Protein AF-A0A5C6XC77-F1 (afdb_monomer)

Radius of gyration: 28.4 Å; Cα contacts (8 Å, |Δi|>4): 405; chains: 1; bounding box: 55×83×97 Å

Foldseek 3Di:
DDDDDDDDDDDDDDDDDDDDDDDDDDDDDDDDDDDPPDDPDDDAWDWDADDDDDDPDDPDDDPDDDPPDPPPPPPPPPPPPCVDDCDPQQHVHGFGFPDKDQEPLFIWTWGDHPPDFIWIWTDRDPPDIDTADDPDGLNFFQEWYDAPQWIWTAGQFIWIDNRRRYTDGDDQPPDGSHQFQYWDDDPRWIKTWGADPPQAIWIWIQDPVGIDTFGTRHHRAQNDWDDDPQKIWTWHPDPVIGIIITGTD

Nearest PDB structures (foldseek):
  5joz-assembly2_B  TM=5.760E-01  e=3.361E-04  Bacteroides ovatus
  6can-assembly1_A  TM=5.813E-01  e=4.365E-02  Pyrococcus furiosus
  8iw4-assembly1_B  TM=5.227E-01  e=2.211E-02  Homo sapiens
  8bbg-assembly1_A  TM=5.164E-01  e=3.360E-02  Homo sapiens
  8fgw-assembly1_A  TM=4.853E-01  e=4.599E-02  Homo sapiens

Sequence (249 aa):
MLTPTLDPRSALPGRSSPLLVTLILVGWLAGCGNDEGSPPDSPSLEMNEPDVEVDPDTSAPQPDVDPSDPRSPDQTLRVLHSTHAWGAPRGPMGGDFADVWSTSRGYFALERGAHRPASLWYSEEGRAWSQVATSRDVSAIREVIAHDGEVYAFGADVLASDDGQYFEPIEIDGINAVDVLAARIFEDALYLSLRTPGFTSRIVRLDAEGITTVAENLPVLASDFIIDGNRLLVTEGSYHGGVYTGELG

Organism: NCBI:txid2600176

Mean predicted aligned error: 16.98 Å

Structure (mmCIF, N/CA/C/O backbone):
data_AF-A0A5C6XC77-F1
#
_entry.id   AF-A0A5C6XC77-F1
#
loop_
_atom_site.group_PDB
_atom_site.id
_atom_site.type_symbol
_atom_site.label_atom_id
_atom_site.label_alt_id
_atom_site.label_comp_id
_atom_site.label_asym_id
_atom_site.label_entity_id
_atom_site.label_seq_id
_atom_site.pdbx_PDB_ins_code
_atom_site.Cartn_x
_atom_site.Cartn_y
_atom_site.Cartn_z
_atom_site.occupancy
_atom_site.B_iso_or_equiv
_atom_site.auth_seq_id
_atom_site.auth_comp_id
_atom_site.auth_asym_id
_atom_site.auth_atom_id
_atom_site.pdbx_PDB_model_num
ATOM 1 N N . MET A 1 1 ? -8.378 27.032 -66.190 1.00 37.41 1 MET A N 1
ATOM 2 C CA . MET A 1 1 ? -8.684 28.368 -65.632 1.00 37.41 1 MET A CA 1
ATOM 3 C C . MET A 1 1 ? -8.563 28.297 -64.119 1.00 37.41 1 MET A C 1
ATOM 5 O O . MET A 1 1 ? -8.737 27.220 -63.569 1.00 37.41 1 MET A O 1
ATOM 9 N N . LEU A 1 2 ? -8.150 29.415 -63.525 1.00 34.47 2 LEU A N 1
ATOM 10 C CA . LEU A 1 2 ? -7.620 29.609 -62.172 1.00 34.47 2 LEU A CA 1
ATOM 11 C C . LEU A 1 2 ? -8.631 29.378 -61.019 1.00 34.47 2 LEU A C 1
ATOM 13 O O . LEU A 1 2 ? -9.836 29.449 -61.227 1.00 34.47 2 LEU A O 1
ATOM 17 N N . THR A 1 3 ? -8.045 29.123 -59.840 1.00 38.59 3 THR A N 1
ATOM 18 C CA . THR A 1 3 ? -8.474 29.071 -58.411 1.00 38.59 3 THR A CA 1
ATOM 19 C C . THR A 1 3 ? -9.515 30.130 -57.948 1.00 38.59 3 THR A C 1
ATOM 21 O O . THR A 1 3 ? -9.738 31.052 -58.732 1.00 38.59 3 THR A O 1
ATOM 24 N N . PRO A 1 4 ? -10.118 30.112 -56.712 1.00 46.72 4 PRO A N 1
ATOM 25 C CA . PRO A 1 4 ? -9.549 29.665 -55.415 1.00 46.72 4 PRO A CA 1
ATOM 26 C C . PRO A 1 4 ? -10.487 29.059 -54.321 1.00 46.72 4 PRO A C 1
ATOM 28 O O . PRO A 1 4 ? -11.704 28.971 -54.441 1.00 46.72 4 PRO A O 1
ATOM 31 N N . THR A 1 5 ? -9.816 28.675 -53.229 1.00 43.00 5 THR A N 1
ATOM 32 C CA . THR A 1 5 ? -10.200 28.307 -51.850 1.00 43.00 5 THR A CA 1
ATOM 33 C C . THR A 1 5 ? -11.012 29.374 -51.088 1.00 43.00 5 THR A C 1
ATOM 35 O O . THR A 1 5 ? -10.723 30.554 -51.266 1.00 43.00 5 THR A O 1
ATOM 38 N N . LEU A 1 6 ? -11.902 28.971 -50.157 1.00 33.38 6 LEU A N 1
ATOM 39 C CA . LEU A 1 6 ? -12.041 29.543 -48.796 1.00 33.38 6 LEU A CA 1
ATOM 40 C C . LEU A 1 6 ? -13.052 28.780 -47.902 1.00 33.38 6 LEU A C 1
ATOM 42 O O . LEU A 1 6 ? -14.028 28.200 -48.364 1.00 33.38 6 LEU A O 1
ATOM 46 N N . ASP A 1 7 ? -12.718 28.822 -46.615 1.00 41.50 7 ASP A N 1
ATOM 47 C CA . ASP A 1 7 ? -13.248 28.225 -45.380 1.00 41.50 7 ASP A CA 1
ATOM 48 C C . ASP A 1 7 ? -14.616 28.791 -44.920 1.00 41.50 7 ASP A C 1
ATOM 50 O O . ASP A 1 7 ? -14.882 29.972 -45.160 1.00 41.50 7 ASP A O 1
ATOM 54 N N . PRO A 1 8 ? -15.448 28.030 -44.177 1.00 40.06 8 PRO A N 1
ATOM 55 C CA . PRO A 1 8 ? -16.446 28.635 -43.303 1.00 40.06 8 PRO A CA 1
ATOM 56 C C . PRO A 1 8 ? -16.395 28.094 -41.861 1.00 40.06 8 PRO A C 1
ATOM 58 O O . PRO A 1 8 ? -16.929 27.034 -41.535 1.00 40.06 8 PRO A O 1
ATOM 61 N N . ARG A 1 9 ? -15.883 28.926 -40.948 1.00 34.53 9 ARG A N 1
ATOM 62 C CA . ARG A 1 9 ? -16.346 28.960 -39.550 1.00 34.53 9 ARG A CA 1
ATOM 63 C C . ARG A 1 9 ? -17.805 29.422 -39.497 1.00 34.53 9 ARG A C 1
ATOM 65 O O . ARG A 1 9 ? -18.116 30.413 -40.154 1.00 34.53 9 ARG A O 1
ATOM 72 N N . SER A 1 10 ? -18.631 28.773 -38.664 1.00 32.25 10 SER A N 1
ATOM 73 C CA . SER A 1 10 ? -19.860 29.230 -37.950 1.00 32.25 10 SER A CA 1
ATOM 74 C C . SER A 1 10 ? -20.723 27.976 -37.681 1.00 32.25 10 SER A C 1
ATOM 76 O O . SER A 1 10 ? -20.895 27.186 -38.594 1.00 32.25 10 SER A O 1
ATOM 78 N N . ALA A 1 11 ? -21.300 27.661 -36.520 1.00 35.59 11 ALA A N 1
ATOM 79 C CA . ALA A 1 11 ? -21.755 28.470 -35.401 1.00 35.59 11 ALA A CA 1
ATOM 80 C C . ALA A 1 11 ? -21.961 27.589 -34.141 1.00 35.59 11 ALA A C 1
ATOM 82 O O . ALA A 1 11 ? -22.366 26.434 -34.246 1.00 35.59 11 ALA A O 1
ATOM 83 N N . LEU A 1 12 ? -21.749 28.172 -32.956 1.00 39.72 12 LEU A N 1
ATOM 84 C CA . LEU A 1 12 ? -22.377 27.750 -31.692 1.00 39.72 12 LEU A CA 1
ATOM 85 C C . LEU A 1 12 ? -23.880 28.084 -31.732 1.00 39.72 12 LEU A C 1
ATOM 87 O O . LEU A 1 12 ? -24.253 29.097 -32.332 1.00 39.72 12 LEU A O 1
ATOM 91 N N . PRO A 1 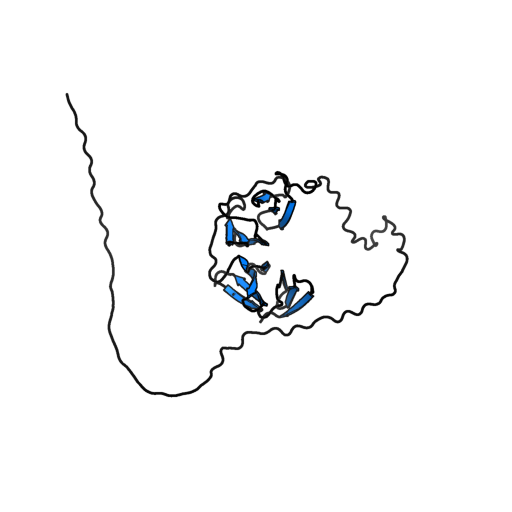13 ? -24.739 27.313 -31.040 1.00 40.97 13 PRO A N 1
ATOM 92 C CA . PRO A 1 13 ? -25.438 27.906 -29.891 1.00 40.97 13 PRO A CA 1
ATOM 93 C C . PRO A 1 13 ? -25.749 26.913 -28.750 1.00 40.97 13 PRO A C 1
ATOM 95 O O . PRO A 1 13 ? -25.957 25.728 -28.982 1.00 40.97 13 PRO A O 1
ATOM 98 N N . GLY A 1 14 ? -25.877 27.419 -27.514 1.00 28.81 14 GLY A N 1
ATOM 99 C CA . GLY A 1 14 ? -26.454 26.639 -26.408 1.00 28.81 14 GLY A CA 1
ATOM 100 C C . GLY A 1 14 ? -26.232 27.201 -25.003 1.00 28.81 14 GLY A C 1
ATOM 101 O O . GLY A 1 14 ? -25.467 26.645 -24.230 1.00 28.81 14 GLY A O 1
ATOM 102 N N . ARG A 1 15 ? -26.897 28.316 -24.679 1.00 31.83 15 ARG A N 1
ATOM 103 C CA . ARG A 1 15 ? -27.034 28.902 -23.329 1.00 31.83 15 ARG A CA 1
ATOM 104 C C . ARG A 1 15 ? -27.818 27.981 -22.387 1.00 31.83 15 ARG A C 1
ATOM 106 O O . ARG A 1 15 ? -28.900 27.565 -22.780 1.00 31.83 15 ARG A O 1
ATOM 113 N N . SER A 1 16 ? -27.415 27.927 -21.113 1.00 31.44 16 SER A N 1
ATOM 114 C CA . SER A 1 16 ? -28.305 28.250 -19.977 1.00 31.44 16 SER A CA 1
ATOM 115 C C . SER A 1 16 ? -27.556 28.240 -18.638 1.00 31.44 16 SER A C 1
ATOM 117 O O . SER A 1 16 ? -27.186 27.185 -18.135 1.00 31.44 16 SER A O 1
ATOM 119 N N . SER A 1 17 ? -27.385 29.423 -18.045 1.00 37.28 17 SER A N 1
ATOM 120 C CA . SER A 1 17 ? -27.173 29.609 -16.604 1.00 37.28 17 SER A CA 1
ATOM 121 C C . SER A 1 17 ? -28.530 29.785 -15.912 1.00 37.28 17 SER A C 1
ATOM 123 O O . SER A 1 17 ? -29.407 30.436 -16.487 1.00 37.28 17 SER A O 1
ATOM 125 N N . PRO A 1 18 ? -28.670 29.335 -14.658 1.00 39.34 18 PRO A N 1
ATOM 126 C CA . PRO A 1 18 ? -29.493 30.021 -13.665 1.00 39.34 18 PRO A CA 1
ATOM 127 C C . PRO A 1 18 ? -28.626 30.367 -12.437 1.00 39.34 18 PRO A C 1
ATOM 129 O O . PRO A 1 18 ? -27.893 29.540 -11.915 1.00 39.34 18 PRO A O 1
ATOM 132 N N . LEU A 1 19 ? -28.488 31.656 -12.133 1.00 29.41 19 LEU A N 1
ATOM 133 C CA . LEU A 1 19 ? -29.258 32.392 -11.116 1.00 29.41 19 LEU A CA 1
ATOM 134 C C . LEU A 1 19 ? -28.592 32.365 -9.735 1.00 29.41 19 LEU A C 1
ATOM 136 O O . LEU A 1 19 ? -28.744 31.448 -8.938 1.00 29.41 19 LEU A O 1
ATOM 140 N N . LEU A 1 20 ? -27.892 33.469 -9.480 1.00 27.06 20 LEU A N 1
ATOM 141 C CA . LEU A 1 20 ? -27.570 34.000 -8.166 1.00 27.06 20 LEU A CA 1
ATOM 142 C C . LEU A 1 20 ? -28.883 34.277 -7.410 1.00 27.06 20 LEU A C 1
ATOM 144 O O . LEU A 1 20 ? -29.739 35.002 -7.921 1.00 27.06 20 LEU A O 1
ATOM 148 N N . VAL A 1 21 ? -29.019 33.759 -6.191 1.00 31.45 21 VAL A N 1
ATOM 149 C CA . VAL A 1 21 ? -29.977 34.270 -5.204 1.00 31.45 21 VAL A CA 1
ATOM 150 C C . VAL A 1 21 ? -29.173 34.735 -3.999 1.00 31.45 21 VAL A C 1
ATOM 152 O O . VAL A 1 21 ? -28.529 33.952 -3.309 1.00 31.45 21 VAL A O 1
ATOM 155 N N . THR A 1 22 ? -29.197 36.042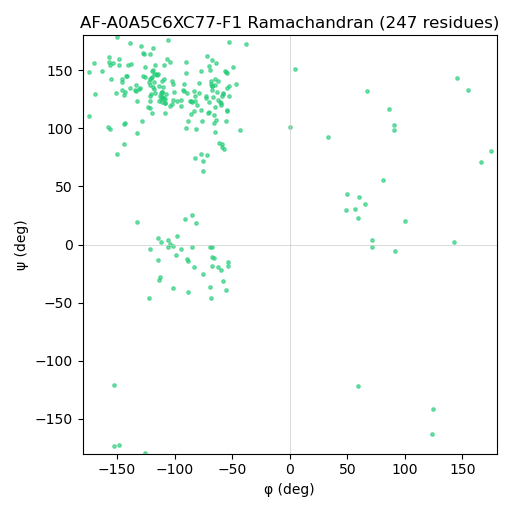 -3.775 1.00 32.28 22 THR A N 1
ATOM 156 C CA . THR A 1 22 ? -28.731 36.712 -2.561 1.00 32.28 22 THR A CA 1
ATOM 157 C C . THR A 1 22 ? -29.937 37.415 -1.946 1.00 32.28 22 THR A C 1
ATOM 159 O O . THR A 1 22 ? -30.711 37.986 -2.710 1.00 32.28 22 THR A O 1
ATOM 162 N N . LEU A 1 23 ? -30.062 37.372 -0.609 1.00 29.12 23 LEU A N 1
ATOM 163 C CA . LEU A 1 23 ? -30.683 38.328 0.345 1.00 29.12 23 LEU A CA 1
ATOM 164 C C . LEU A 1 23 ? -31.356 37.562 1.519 1.00 29.12 23 LEU A C 1
ATOM 166 O O . LEU A 1 23 ? -31.996 36.554 1.255 1.00 29.12 23 LEU A O 1
ATOM 170 N N . ILE A 1 24 ? -31.377 37.965 2.804 1.00 32.47 24 ILE A N 1
ATOM 171 C CA . ILE A 1 24 ? -30.725 39.010 3.631 1.00 32.47 24 ILE A CA 1
ATOM 172 C C . ILE A 1 24 ? -31.056 38.728 5.134 1.00 32.47 24 ILE A C 1
ATOM 174 O O . ILE A 1 24 ? -32.071 38.094 5.401 1.00 32.47 24 ILE A O 1
ATOM 178 N N . LEU A 1 25 ? -30.188 39.230 6.042 1.00 27.98 25 LEU A N 1
ATOM 179 C CA . LEU A 1 25 ? -30.234 39.553 7.506 1.00 27.98 25 LEU A CA 1
ATOM 180 C C . LEU A 1 25 ? -31.493 39.218 8.360 1.00 27.98 25 LEU A C 1
ATOM 182 O O . LEU A 1 25 ? -32.611 39.293 7.876 1.00 27.98 25 LEU A O 1
ATOM 186 N N . VAL A 1 26 ? -31.430 38.949 9.679 1.00 31.50 26 VAL A N 1
ATOM 187 C CA . VAL A 1 26 ? -30.985 39.753 10.865 1.00 31.50 26 VAL A CA 1
ATOM 188 C C . VAL A 1 26 ? -30.915 38.749 12.051 1.00 31.50 26 VAL A C 1
ATOM 190 O O . VAL A 1 26 ? -31.819 37.936 12.179 1.00 31.50 26 VAL A O 1
ATOM 193 N N . GLY A 1 27 ? -29.865 38.606 12.871 1.00 28.02 27 GLY A N 1
ATOM 194 C CA . GLY A 1 27 ? -29.369 39.522 13.905 1.00 28.02 27 GLY A CA 1
ATOM 195 C C . GLY A 1 27 ? -30.002 39.237 15.283 1.00 28.02 27 GLY A C 1
ATOM 196 O O . GLY A 1 27 ? -31.123 39.666 15.513 1.00 28.02 27 GLY A O 1
ATOM 197 N N . TRP A 1 28 ? -29.272 38.587 16.201 1.00 28.73 28 TRP A N 1
ATOM 198 C CA . TRP A 1 28 ? -29.434 38.726 17.661 1.00 28.73 28 TRP A CA 1
ATOM 199 C C . TRP A 1 28 ? -28.061 38.644 18.341 1.00 28.73 28 TRP A C 1
ATOM 201 O O . TRP A 1 28 ? -27.264 37.749 18.074 1.00 28.73 28 TRP A O 1
ATOM 211 N N . LEU A 1 29 ? -27.799 39.638 19.187 1.00 34.19 29 LEU A N 1
ATOM 212 C CA . LEU A 1 29 ? -26.684 39.730 20.124 1.00 34.19 29 LEU A CA 1
ATOM 213 C C . LEU A 1 29 ? -27.087 39.112 21.472 1.00 34.19 29 LEU A C 1
ATOM 215 O O . LEU A 1 29 ? -28.254 39.178 21.852 1.00 34.19 29 LEU A O 1
ATOM 219 N N . ALA A 1 30 ? -26.054 38.699 22.211 1.00 31.23 30 ALA A N 1
ATOM 220 C CA . ALA A 1 30 ? -25.984 38.408 23.647 1.00 31.23 30 ALA A CA 1
ATOM 221 C C . ALA A 1 30 ? -26.369 36.992 24.114 1.00 31.23 30 ALA A C 1
ATOM 223 O O . ALA A 1 30 ? -27.520 36.572 24.077 1.00 31.23 30 ALA A O 1
ATOM 224 N N . GLY A 1 31 ? -25.364 36.315 24.673 1.00 26.64 31 GLY A N 1
ATOM 225 C CA . GLY A 1 31 ? -25.503 35.093 25.452 1.00 26.64 31 GLY A CA 1
ATOM 226 C C . GLY A 1 31 ? -24.133 34.533 25.816 1.00 26.64 31 GLY A C 1
ATOM 227 O O . GLY A 1 31 ? -23.637 33.646 25.137 1.00 26.64 31 GLY A O 1
ATOM 228 N N . CYS A 1 32 ? -23.501 35.083 26.857 1.00 35.69 3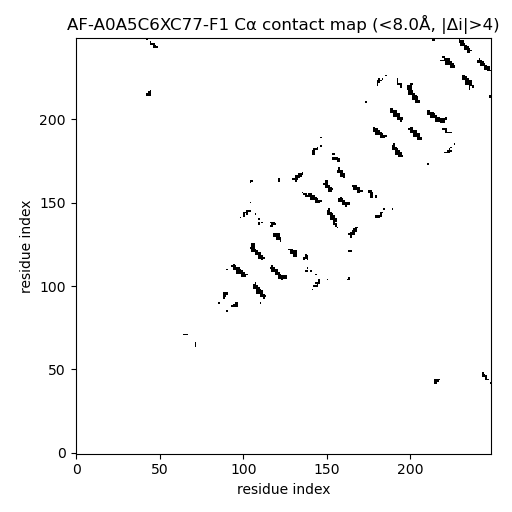2 CYS A N 1
ATOM 229 C CA . CYS A 1 32 ? -22.405 34.407 27.544 1.00 35.69 32 CYS A CA 1
ATOM 230 C C . CYS A 1 32 ? -22.936 33.084 28.105 1.00 35.69 32 CYS A C 1
ATOM 232 O O . CYS A 1 32 ? -23.880 33.095 28.894 1.00 35.69 32 CYS A O 1
ATOM 234 N N . GLY A 1 33 ? -22.319 31.975 27.724 1.00 29.86 33 GLY A N 1
ATOM 235 C CA . GLY A 1 33 ? -22.559 30.663 28.303 1.00 29.86 33 GLY A CA 1
ATOM 236 C C . GLY A 1 33 ? -21.321 29.820 28.073 1.00 29.86 33 GLY A C 1
ATOM 237 O O . GLY A 1 33 ? -21.095 29.353 26.962 1.00 29.86 33 GLY A O 1
ATOM 238 N N . ASN A 1 34 ? -20.488 29.715 29.106 1.00 41.72 34 ASN A N 1
ATOM 239 C CA . ASN A 1 34 ? -19.524 28.633 29.214 1.00 41.72 34 ASN A CA 1
ATOM 240 C C . ASN A 1 34 ? -20.318 27.328 29.214 1.00 41.72 34 ASN A C 1
ATOM 242 O O . ASN A 1 34 ? -21.112 27.138 30.126 1.00 41.72 34 ASN A O 1
ATOM 246 N N . ASP A 1 35 ? -20.067 26.465 28.241 1.00 34.25 35 ASP A N 1
ATOM 247 C CA . ASP A 1 35 ? -20.148 25.023 28.427 1.00 34.25 35 ASP A CA 1
ATOM 248 C C . ASP A 1 35 ? -19.026 24.417 27.582 1.00 34.25 35 ASP A C 1
ATOM 250 O O . ASP A 1 35 ? -19.067 24.397 26.350 1.00 34.25 35 ASP A O 1
ATOM 254 N N . GLU A 1 36 ? -17.965 24.010 28.279 1.00 37.75 36 GLU A N 1
ATOM 255 C CA . GLU A 1 36 ? -16.937 23.102 27.786 1.00 37.75 36 GLU A CA 1
ATOM 256 C C . GLU A 1 36 ? -17.619 21.766 27.463 1.00 37.75 36 GLU A C 1
ATOM 258 O O . GLU A 1 36 ? -17.731 20.878 28.303 1.00 37.75 36 GLU A O 1
ATOM 263 N N . GLY A 1 37 ? -18.136 21.641 26.244 1.00 30.27 37 GLY A N 1
ATOM 264 C CA . GLY A 1 37 ? -18.452 20.348 25.659 1.00 30.27 37 GLY A CA 1
ATOM 265 C C . GLY A 1 37 ? -17.165 19.768 25.100 1.00 30.27 37 GLY A C 1
ATOM 266 O O . GLY A 1 37 ? -16.736 20.176 24.020 1.00 30.27 37 GLY A O 1
ATOM 267 N N . SER A 1 38 ? -16.532 18.861 25.845 1.00 39.12 38 SER A N 1
ATOM 268 C CA . SER A 1 38 ? -15.467 18.010 25.315 1.00 39.12 38 SER A CA 1
ATOM 269 C C . SER A 1 38 ? -15.905 17.427 23.963 1.00 39.12 38 SER A C 1
ATOM 271 O O . SER A 1 38 ? -17.073 17.036 23.830 1.00 39.12 38 SER A O 1
ATOM 273 N N . PRO A 1 39 ? -15.024 17.363 22.948 1.00 36.31 39 PRO A N 1
ATOM 274 C CA . PRO A 1 39 ? -15.305 16.529 21.786 1.00 36.31 39 PRO A CA 1
ATOM 275 C C . PRO A 1 39 ? -15.588 15.095 22.271 1.00 36.31 39 PRO A C 1
ATOM 277 O O . PRO A 1 39 ? -15.041 14.703 23.303 1.00 36.31 39 PRO A O 1
ATOM 280 N N . PRO A 1 40 ? -16.467 14.334 21.592 1.00 36.81 40 PRO A N 1
ATOM 281 C CA . PRO A 1 40 ? -16.731 12.948 21.966 1.00 36.81 40 PRO A CA 1
ATOM 282 C C . PRO A 1 40 ? -15.403 12.192 22.054 1.00 36.81 40 PRO A C 1
ATOM 284 O O . PRO A 1 40 ? -14.592 12.288 21.133 1.00 36.81 40 PRO A O 1
ATOM 287 N N . ASP A 1 41 ? -15.181 11.515 23.182 1.00 35.25 41 ASP A N 1
ATOM 288 C CA . ASP A 1 41 ? -13.970 10.741 23.441 1.00 35.25 41 ASP A CA 1
ATOM 289 C C . ASP A 1 41 ? -13.769 9.736 22.302 1.00 35.25 41 ASP A C 1
ATOM 291 O O . ASP A 1 41 ? -14.599 8.850 22.082 1.00 35.25 41 ASP A O 1
ATOM 295 N N . SER A 1 42 ? -12.683 9.905 21.549 1.00 34.66 42 SER A N 1
ATOM 296 C CA . SER A 1 42 ? -12.240 8.901 20.591 1.00 34.66 42 SER A CA 1
ATOM 297 C C . SER A 1 42 ? -11.881 7.610 21.345 1.00 34.66 42 SER A C 1
ATOM 299 O O . SER A 1 42 ? -11.314 7.683 22.442 1.00 34.66 42 SER A O 1
ATOM 301 N N . PRO A 1 43 ? -12.209 6.423 20.807 1.00 32.78 43 PRO A N 1
ATOM 302 C CA . PRO A 1 43 ? -11.946 5.163 21.489 1.00 32.78 43 PRO A CA 1
ATOM 303 C C . PRO A 1 43 ? -10.433 4.921 21.625 1.00 32.78 43 PRO A C 1
ATOM 305 O O . PRO A 1 43 ? -9.725 4.676 20.650 1.00 32.78 43 PRO A O 1
ATOM 308 N N . SER A 1 44 ? -9.930 4.976 22.860 1.00 33.28 44 SER A N 1
ATOM 309 C CA . SER A 1 44 ? -8.556 4.611 23.215 1.00 33.28 44 SER A CA 1
ATOM 310 C C . SER A 1 44 ? -8.469 3.125 23.567 1.00 33.28 44 SER A C 1
ATOM 312 O O . SER A 1 44 ? -9.234 2.649 24.407 1.00 33.28 44 SER A O 1
ATOM 314 N N . LEU A 1 45 ? -7.517 2.400 22.982 1.00 32.78 45 LEU A N 1
ATOM 315 C CA . LEU A 1 45 ? -7.262 0.994 23.304 1.00 32.78 45 LEU A CA 1
ATOM 316 C C . LEU A 1 45 ? -6.381 0.840 24.553 1.00 32.78 45 LEU A C 1
ATOM 318 O O . LEU A 1 45 ? -5.283 1.393 24.604 1.00 32.78 45 LEU A O 1
ATOM 322 N N . GLU A 1 46 ? -6.824 0.046 25.536 1.00 35.69 46 GLU A N 1
ATOM 323 C CA . GLU A 1 46 ? -5.959 -0.443 26.621 1.00 35.69 46 GLU A CA 1
ATOM 324 C C . GLU A 1 46 ? -5.145 -1.648 26.124 1.00 35.69 46 GLU A C 1
ATOM 326 O O . GLU A 1 46 ? -5.696 -2.662 25.692 1.00 35.69 46 GLU A O 1
ATOM 331 N N . MET A 1 47 ? -3.819 -1.525 26.160 1.00 35.47 47 MET A N 1
ATOM 332 C CA . MET A 1 47 ? -2.879 -2.477 25.572 1.00 35.47 47 MET A CA 1
ATOM 333 C C . MET A 1 47 ? -2.166 -3.258 26.684 1.00 35.47 47 MET A C 1
ATOM 335 O O . MET A 1 47 ? -1.516 -2.659 27.537 1.00 35.47 47 MET A O 1
ATOM 339 N N . ASN A 1 48 ? -2.284 -4.588 26.681 1.00 34.28 48 ASN A N 1
ATOM 340 C CA . ASN A 1 48 ? -1.588 -5.467 27.628 1.00 34.28 48 ASN A CA 1
ATOM 341 C C . ASN A 1 48 ? -0.368 -6.110 26.948 1.00 34.28 48 ASN A C 1
ATOM 343 O O . ASN A 1 48 ? -0.517 -6.768 25.918 1.00 34.28 48 ASN A O 1
ATOM 347 N N . GLU A 1 49 ? 0.826 -5.940 27.520 1.00 33.06 49 GLU A N 1
ATOM 348 C CA . GLU A 1 49 ? 2.031 -6.676 27.109 1.00 33.06 49 GLU A CA 1
ATOM 349 C C . GLU A 1 49 ? 2.020 -8.102 27.704 1.00 33.06 49 GLU A C 1
ATOM 351 O O . GLU A 1 49 ? 1.627 -8.268 28.862 1.00 33.06 49 GLU A O 1
ATOM 356 N N . PRO A 1 50 ? 2.425 -9.150 26.959 1.00 35.25 50 PRO A N 1
ATOM 357 C CA . PRO A 1 50 ? 2.544 -10.497 27.512 1.00 35.25 50 PRO A CA 1
ATOM 358 C C . PRO A 1 50 ? 3.838 -10.672 28.327 1.00 35.25 50 PRO A C 1
ATOM 360 O O . PRO A 1 50 ? 4.934 -10.397 27.837 1.00 35.25 50 PRO A O 1
ATOM 363 N N . ASP A 1 51 ? 3.715 -11.207 29.546 1.00 34.16 51 ASP A N 1
ATOM 364 C CA . ASP A 1 51 ? 4.849 -11.621 30.379 1.00 34.16 51 ASP A CA 1
ATOM 365 C C . ASP A 1 51 ? 5.608 -12.788 29.720 1.00 34.16 51 ASP A C 1
ATOM 367 O O . ASP A 1 51 ? 5.063 -13.875 29.510 1.00 34.16 51 ASP A O 1
ATOM 371 N N . VAL A 1 52 ? 6.886 -12.578 29.397 1.00 38.94 52 VAL A N 1
ATOM 372 C CA . VAL A 1 52 ? 7.766 -13.628 28.866 1.00 38.94 52 VAL A CA 1
ATOM 373 C C . VAL A 1 52 ? 8.461 -14.342 30.030 1.00 38.94 52 VAL A C 1
ATOM 375 O O . VAL A 1 52 ? 9.472 -13.866 30.547 1.00 38.94 52 VAL A O 1
ATOM 378 N N . GLU A 1 53 ? 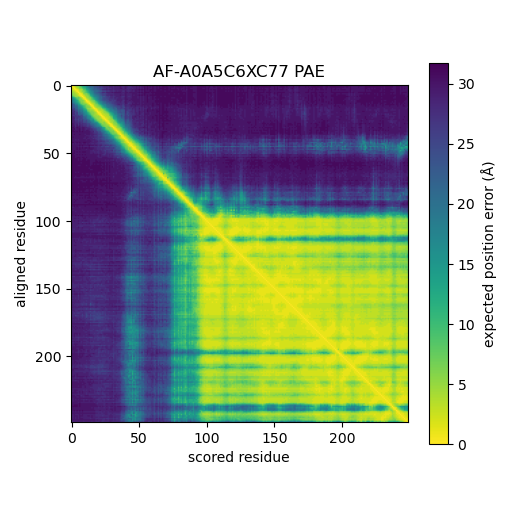7.960 -15.515 30.425 1.00 34.44 53 GLU A N 1
ATOM 379 C CA . GLU A 1 53 ? 8.738 -16.466 31.229 1.00 34.44 53 GLU A CA 1
ATOM 380 C C . GLU A 1 53 ? 9.758 -17.179 30.324 1.00 34.44 53 GLU A C 1
ATOM 382 O O . GLU A 1 53 ? 9.410 -18.028 29.503 1.00 34.44 53 GLU A O 1
ATOM 387 N N . VAL A 1 54 ? 11.038 -16.823 30.456 1.00 38.16 54 VAL A N 1
ATOM 388 C CA . VAL A 1 54 ? 12.149 -17.545 29.819 1.00 38.16 54 VAL A CA 1
ATOM 389 C C . VAL A 1 54 ? 12.610 -18.654 30.766 1.00 38.16 54 VAL A C 1
ATOM 391 O O . VAL A 1 54 ? 13.268 -18.368 31.765 1.00 38.16 54 VAL A O 1
ATOM 394 N N . ASP A 1 55 ? 12.293 -19.912 30.452 1.00 37.91 55 ASP A N 1
ATOM 395 C CA . ASP A 1 55 ? 12.905 -21.089 31.088 1.00 37.91 55 ASP A CA 1
ATOM 396 C C . ASP A 1 55 ? 14.247 -21.408 30.387 1.00 37.91 55 ASP A C 1
ATOM 398 O O . ASP A 1 55 ? 14.248 -21.707 29.188 1.00 37.91 55 ASP A O 1
ATOM 402 N N . PRO A 1 56 ? 15.407 -21.301 31.065 1.00 40.94 56 PRO A N 1
ATOM 403 C CA . PRO A 1 56 ? 16.714 -21.416 30.429 1.00 40.94 56 PRO A CA 1
ATOM 404 C C . PRO A 1 56 ? 17.288 -22.843 30.415 1.00 40.94 56 PRO A C 1
ATOM 406 O O . PRO A 1 56 ? 18.508 -22.976 30.309 1.00 40.94 56 PRO A O 1
ATOM 409 N N . ASP A 1 57 ? 16.484 -23.908 30.528 1.00 45.00 57 ASP A N 1
ATOM 410 C CA . ASP A 1 57 ? 17.051 -25.260 30.624 1.00 45.00 57 ASP A CA 1
ATOM 411 C C . ASP A 1 57 ? 16.236 -26.352 29.905 1.00 45.00 57 ASP A C 1
ATOM 413 O O . ASP A 1 57 ? 15.433 -27.067 30.493 1.00 45.00 57 ASP A O 1
ATOM 417 N N . THR A 1 58 ? 16.479 -26.556 28.604 1.00 43.12 58 THR A N 1
ATOM 418 C CA . THR A 1 58 ? 16.166 -27.840 27.937 1.00 43.12 58 THR A CA 1
ATOM 419 C C . THR A 1 58 ? 17.120 -28.125 26.774 1.00 43.12 58 THR A C 1
ATOM 421 O O . THR A 1 58 ? 16.790 -28.025 25.596 1.00 43.12 58 THR A O 1
ATOM 424 N N . SER A 1 59 ? 18.334 -28.570 27.104 1.00 48.97 59 SER A N 1
ATOM 425 C CA . SER A 1 59 ? 19.148 -29.367 26.175 1.00 48.97 59 SER A CA 1
ATOM 426 C C . SER A 1 59 ? 18.619 -30.807 26.147 1.00 48.97 59 SER A C 1
ATOM 428 O O . SER A 1 59 ? 19.171 -31.692 26.799 1.00 48.97 59 SER A O 1
ATOM 430 N N . ALA A 1 60 ? 17.521 -31.050 25.429 1.00 42.09 60 ALA A N 1
ATOM 431 C CA . ALA A 1 60 ? 17.058 -32.404 25.132 1.00 42.09 60 ALA A CA 1
ATOM 432 C C . ALA A 1 60 ? 17.650 -32.874 23.784 1.00 42.09 60 ALA A C 1
ATOM 434 O O . ALA A 1 60 ? 17.598 -32.121 22.810 1.00 42.09 60 ALA A O 1
ATOM 435 N N . PRO A 1 61 ? 18.217 -34.092 23.683 1.00 39.16 61 PRO A N 1
ATOM 436 C CA . PRO A 1 61 ? 18.644 -34.644 22.400 1.00 39.16 61 PRO A CA 1
ATOM 437 C C . PRO A 1 61 ? 17.427 -34.837 21.481 1.00 39.16 61 PRO A C 1
ATOM 439 O O . PRO A 1 61 ? 16.415 -35.398 21.904 1.00 39.16 61 PRO A O 1
ATOM 442 N N . GLN A 1 62 ? 17.523 -34.362 20.233 1.00 47.16 62 GLN A N 1
ATOM 443 C CA . GLN A 1 62 ? 16.477 -34.562 19.225 1.00 47.16 62 GLN A CA 1
ATOM 444 C C . GLN A 1 62 ? 16.235 -36.069 19.027 1.00 47.16 62 GLN A C 1
ATOM 446 O O . GLN A 1 62 ? 17.205 -36.807 18.841 1.00 47.16 62 GLN A O 1
ATOM 451 N N . PRO A 1 63 ? 14.980 -36.552 19.073 1.00 44.22 63 PRO A N 1
ATOM 452 C CA . PRO A 1 63 ? 14.691 -37.937 18.740 1.00 44.22 63 PRO A CA 1
ATOM 453 C C . PRO A 1 63 ? 14.955 -38.167 17.248 1.00 44.22 63 PRO A C 1
ATOM 455 O O . PRO A 1 63 ? 14.569 -37.345 16.418 1.00 44.22 63 PRO A O 1
ATOM 458 N N . ASP A 1 64 ? 15.597 -39.290 16.919 1.00 48.03 64 ASP A N 1
ATOM 459 C CA . ASP A 1 64 ? 15.739 -39.774 15.545 1.00 48.03 64 ASP A CA 1
ATOM 460 C C . ASP A 1 64 ? 14.343 -39.907 14.917 1.00 48.03 64 ASP A C 1
ATOM 462 O O . ASP A 1 64 ? 13.559 -40.792 15.271 1.00 48.03 64 ASP A O 1
ATOM 466 N N . VAL A 1 65 ? 14.005 -38.982 14.018 1.00 52.72 65 VAL A N 1
ATOM 467 C CA . VAL A 1 65 ? 12.720 -38.969 13.318 1.00 52.72 65 VAL A CA 1
ATOM 468 C C . VAL A 1 65 ? 12.760 -40.024 12.217 1.00 52.72 65 VAL A C 1
ATOM 470 O O . VAL A 1 65 ? 13.532 -39.908 11.267 1.00 52.72 65 VAL A O 1
ATOM 473 N N . ASP A 1 66 ? 11.915 -41.050 12.336 1.00 47.25 66 ASP A N 1
ATOM 474 C CA . ASP A 1 66 ? 11.662 -42.011 11.263 1.00 47.25 66 ASP A CA 1
ATOM 475 C C . ASP A 1 66 ? 10.879 -41.311 10.132 1.00 47.25 66 ASP A C 1
ATOM 477 O O . ASP A 1 66 ? 9.722 -40.927 10.337 1.00 47.25 66 ASP A O 1
ATOM 481 N N . PRO A 1 67 ? 11.462 -41.147 8.929 1.00 51.22 67 PRO A N 1
ATOM 482 C CA . PRO A 1 67 ? 10.822 -40.454 7.810 1.00 51.22 67 PRO A CA 1
ATOM 483 C C . PRO A 1 67 ? 9.627 -41.218 7.212 1.00 51.22 67 PRO A C 1
ATOM 485 O O . PRO A 1 67 ? 9.001 -40.732 6.269 1.00 51.22 67 PRO A O 1
ATOM 488 N N . SER A 1 68 ? 9.312 -42.416 7.717 1.00 54.97 68 SER A N 1
ATOM 489 C CA . SER A 1 68 ? 8.213 -43.254 7.239 1.00 54.97 68 SER A CA 1
ATOM 490 C C . SER A 1 68 ? 6.982 -43.302 8.156 1.00 54.97 68 SER A C 1
ATOM 492 O O . SER A 1 68 ? 5.979 -43.899 7.759 1.00 54.97 68 SER A O 1
ATOM 494 N N . ASP A 1 69 ? 6.989 -42.638 9.325 1.00 53.59 69 ASP A N 1
ATOM 495 C CA . ASP A 1 69 ? 5.808 -42.562 10.202 1.00 53.59 69 ASP A CA 1
ATOM 496 C C . ASP A 1 69 ? 4.870 -41.399 9.803 1.00 53.59 69 ASP A C 1
ATOM 498 O O . ASP A 1 69 ? 5.205 -40.230 10.014 1.00 53.59 69 ASP A O 1
ATOM 502 N N . PRO A 1 70 ? 3.653 -41.672 9.288 1.00 52.81 70 PRO A N 1
ATOM 503 C CA . PRO A 1 70 ? 2.680 -40.641 8.916 1.00 52.81 70 PRO A CA 1
ATOM 504 C C . PRO A 1 70 ? 2.102 -39.858 10.109 1.00 52.81 70 PRO A C 1
ATOM 506 O O . PRO A 1 70 ? 1.286 -38.961 9.903 1.00 52.81 70 PRO A O 1
ATOM 509 N N . ARG A 1 71 ? 2.479 -40.197 11.349 1.00 54.69 71 ARG A N 1
ATOM 510 C CA . ARG A 1 71 ? 2.094 -39.481 12.577 1.00 54.69 71 ARG A CA 1
ATOM 511 C C . ARG A 1 71 ? 3.216 -38.619 13.158 1.00 54.69 71 ARG A C 1
ATOM 513 O O . ARG A 1 71 ? 2.995 -37.982 14.186 1.00 54.69 71 ARG A O 1
ATOM 520 N N . SER A 1 72 ? 4.389 -38.583 12.525 1.00 47.09 72 SER A N 1
ATOM 521 C CA . SER A 1 72 ? 5.444 -37.648 12.914 1.00 47.09 72 SER A CA 1
ATOM 522 C C . SER A 1 72 ? 4.991 -36.211 12.610 1.00 47.09 72 SER A C 1
ATOM 524 O O . SER A 1 72 ? 4.570 -35.949 11.477 1.00 47.09 72 SER A O 1
ATOM 526 N N . PRO A 1 73 ? 5.036 -35.271 13.576 1.00 46.00 73 PRO A N 1
ATOM 527 C CA . PRO A 1 73 ? 4.708 -33.868 13.353 1.00 46.00 73 PRO A CA 1
ATOM 528 C C . PRO A 1 73 ? 5.857 -33.182 12.603 1.00 46.00 73 PRO A C 1
ATOM 530 O O . PRO A 1 73 ? 6.506 -32.271 13.106 1.00 46.00 73 PRO A O 1
ATOM 533 N N . ASP A 1 74 ? 6.125 -33.633 11.381 1.00 44.00 74 ASP A N 1
ATOM 534 C CA . ASP A 1 74 ? 7.068 -32.996 10.477 1.00 44.00 74 ASP A CA 1
ATOM 535 C C . ASP A 1 74 ? 6.358 -31.827 9.773 1.00 44.00 74 ASP A C 1
ATOM 537 O O . ASP A 1 74 ? 5.938 -31.909 8.617 1.00 44.00 74 ASP A O 1
ATOM 541 N N . GLN A 1 75 ? 6.151 -30.741 10.528 1.00 41.19 75 GLN A N 1
ATOM 542 C CA . GLN A 1 75 ? 5.825 -29.416 9.986 1.00 41.19 75 GLN A CA 1
ATOM 543 C C . GLN A 1 75 ? 7.084 -28.674 9.515 1.00 41.19 75 GLN A C 1
ATOM 545 O O . GLN A 1 75 ? 7.061 -27.455 9.338 1.00 41.19 75 GLN A O 1
ATOM 550 N N . THR A 1 76 ? 8.196 -29.374 9.280 1.00 41.84 76 THR A N 1
ATOM 551 C CA . THR A 1 76 ? 9.288 -28.773 8.523 1.00 41.84 76 THR A CA 1
ATOM 552 C C . THR A 1 76 ? 8.714 -28.424 7.157 1.00 41.84 76 THR A C 1
ATOM 554 O O . THR A 1 76 ? 8.169 -29.301 6.483 1.00 41.84 76 THR A O 1
ATOM 557 N N . LEU A 1 77 ? 8.777 -27.143 6.769 1.00 36.12 77 LEU A N 1
ATOM 558 C CA . LEU A 1 77 ? 8.558 -26.685 5.395 1.00 36.12 77 LEU A CA 1
ATOM 559 C C . LEU A 1 77 ? 9.293 -27.665 4.481 1.00 36.12 77 LEU A C 1
ATOM 561 O O . LEU A 1 77 ? 10.520 -27.615 4.386 1.00 36.12 77 LEU A O 1
ATOM 565 N N . ARG A 1 78 ? 8.551 -28.632 3.919 1.00 40.28 78 ARG A N 1
ATOM 566 C CA . ARG A 1 78 ? 9.121 -29.751 3.171 1.00 40.28 78 ARG A CA 1
ATOM 567 C C . ARG A 1 78 ? 9.986 -29.125 2.107 1.00 40.28 78 ARG A C 1
ATOM 569 O O . ARG A 1 78 ? 9.446 -28.378 1.298 1.00 40.28 78 ARG A O 1
ATOM 576 N N . VAL A 1 79 ? 11.292 -29.377 2.212 1.00 36.75 79 VAL A N 1
ATOM 577 C CA . VAL A 1 79 ? 12.378 -28.927 1.337 1.00 36.75 79 VAL A CA 1
ATOM 578 C C . VAL A 1 79 ? 11.846 -28.063 0.199 1.00 36.75 79 VAL A C 1
ATOM 580 O O . VAL A 1 79 ? 11.297 -28.596 -0.766 1.00 36.75 79 VAL A O 1
ATOM 583 N N . LEU A 1 80 ? 11.989 -26.739 0.323 1.00 35.88 80 LEU A N 1
ATOM 584 C CA . LEU A 1 80 ? 11.823 -25.809 -0.792 1.00 35.88 80 LEU A CA 1
ATOM 585 C C . LEU A 1 80 ? 12.838 -26.224 -1.865 1.00 35.88 80 LEU A C 1
ATOM 587 O O . LEU A 1 80 ? 13.960 -25.727 -1.932 1.00 35.88 80 LEU A O 1
ATOM 591 N N . HIS A 1 81 ? 12.459 -27.198 -2.692 1.00 34.47 81 HIS A N 1
ATOM 592 C CA . HIS A 1 81 ? 13.144 -27.549 -3.918 1.00 34.47 81 HIS A CA 1
ATOM 593 C C . HIS A 1 81 ? 12.859 -26.413 -4.885 1.00 34.47 81 HIS A C 1
ATOM 595 O O . HIS A 1 81 ? 12.000 -26.490 -5.759 1.00 34.47 81 HIS A O 1
ATOM 601 N N . SER A 1 82 ? 13.570 -25.312 -4.678 1.00 40.91 82 SER A N 1
ATOM 602 C CA . SER A 1 82 ? 13.641 -24.245 -5.645 1.00 40.91 82 SER A CA 1
ATOM 603 C C . SER A 1 82 ? 14.348 -24.812 -6.876 1.00 40.91 82 SER A C 1
ATOM 605 O O . SER A 1 82 ? 15.571 -24.918 -6.927 1.00 40.91 82 SER A O 1
ATOM 607 N N . THR A 1 83 ? 13.575 -25.247 -7.872 1.00 39.69 83 THR A N 1
ATOM 608 C CA . THR A 1 83 ? 14.111 -25.651 -9.182 1.00 39.69 83 THR A CA 1
ATOM 609 C C . THR A 1 83 ? 14.682 -24.458 -9.947 1.00 39.69 83 THR A C 1
ATOM 611 O O . THR A 1 83 ? 15.320 -24.646 -10.979 1.00 39.69 83 THR A O 1
ATOM 614 N N . HIS A 1 84 ? 14.438 -23.239 -9.461 1.00 38.00 84 HIS A N 1
ATOM 615 C CA . HIS A 1 84 ? 14.953 -21.969 -9.954 1.00 38.00 84 HIS A CA 1
ATOM 616 C C . HIS A 1 84 ? 15.228 -21.069 -8.751 1.00 38.00 84 HIS A C 1
ATOM 618 O O . HIS A 1 84 ? 14.291 -20.513 -8.192 1.00 38.00 84 HIS A O 1
ATOM 624 N N . ALA A 1 85 ? 16.493 -20.888 -8.362 1.00 42.25 85 ALA A N 1
ATOM 625 C CA . ALA A 1 85 ? 16.851 -19.733 -7.548 1.00 42.25 85 ALA A CA 1
ATOM 626 C C . ALA A 1 85 ? 16.557 -18.483 -8.384 1.00 42.25 85 ALA A C 1
ATOM 628 O O . ALA A 1 85 ? 17.033 -18.368 -9.517 1.00 42.25 85 ALA A O 1
ATOM 629 N N . TRP A 1 86 ? 15.750 -17.574 -7.849 1.00 44.69 86 TRP A N 1
ATOM 630 C CA . TRP A 1 86 ? 15.383 -16.331 -8.519 1.00 44.69 86 TRP A CA 1
ATOM 631 C C . TRP A 1 86 ? 16.550 -15.349 -8.464 1.00 44.69 86 TRP A C 1
ATOM 633 O O . TRP A 1 86 ? 16.530 -14.390 -7.707 1.00 44.69 86 TRP A O 1
ATOM 643 N N . GLY A 1 87 ? 17.598 -15.644 -9.235 1.00 37.09 87 GLY A N 1
ATOM 644 C CA . GLY A 1 87 ? 18.848 -14.896 -9.243 1.00 37.09 87 GLY A CA 1
ATOM 645 C C . GLY A 1 87 ? 19.624 -15.028 -7.927 1.00 37.09 87 GLY A C 1
ATOM 646 O O . GLY A 1 87 ? 19.117 -14.811 -6.834 1.00 37.09 87 GLY A O 1
ATOM 647 N N . ALA A 1 88 ? 20.922 -15.313 -8.008 1.00 38.34 88 ALA A N 1
ATOM 648 C CA . ALA A 1 88 ? 21.818 -14.724 -7.012 1.00 38.34 88 ALA A CA 1
ATOM 649 C C . ALA A 1 88 ? 21.580 -13.198 -7.060 1.00 38.34 88 ALA A C 1
ATOM 651 O O . ALA A 1 88 ? 21.481 -12.697 -8.177 1.00 38.34 88 ALA A O 1
ATOM 652 N N . PRO A 1 89 ? 21.448 -12.494 -5.921 1.00 42.72 89 PRO A N 1
ATOM 653 C CA . PRO A 1 89 ? 20.587 -11.319 -5.698 1.00 42.72 89 PRO A CA 1
ATOM 654 C C . PRO A 1 89 ? 20.883 -10.182 -6.679 1.00 42.72 89 PRO A C 1
ATOM 656 O O . PRO A 1 89 ? 21.701 -9.299 -6.462 1.00 42.72 89 PRO A O 1
ATOM 659 N N . ARG A 1 90 ? 20.299 -10.313 -7.858 1.00 46.22 90 ARG A N 1
ATOM 660 C CA . ARG A 1 90 ? 20.467 -9.466 -9.023 1.00 46.22 90 ARG A CA 1
ATOM 661 C C . ARG A 1 90 ? 19.201 -9.728 -9.811 1.00 46.22 90 ARG A C 1
ATOM 663 O O . ARG A 1 90 ? 19.080 -10.776 -10.441 1.00 46.22 90 ARG A O 1
ATOM 670 N N . GLY A 1 91 ? 18.242 -8.819 -9.723 1.00 48.09 91 GLY A N 1
ATOM 671 C CA . GLY A 1 91 ? 17.051 -8.794 -10.541 1.00 48.09 91 GLY A CA 1
ATOM 672 C C . GLY A 1 91 ? 17.427 -8.850 -12.018 1.00 48.09 91 GLY A C 1
ATOM 673 O O . GLY A 1 91 ? 18.611 -8.808 -12.372 1.00 48.09 91 GLY A O 1
ATOM 674 N N . PRO A 1 92 ? 16.445 -8.945 -12.918 1.00 52.91 92 PRO A N 1
ATOM 675 C CA . PRO A 1 92 ? 16.695 -9.083 -14.354 1.00 52.91 92 PRO A CA 1
ATOM 676 C C . PRO A 1 92 ? 17.624 -7.994 -14.935 1.00 52.91 92 PRO A C 1
ATOM 678 O O . PRO A 1 92 ? 18.188 -8.188 -16.010 1.00 52.91 92 PRO A O 1
ATOM 681 N N . MET A 1 93 ? 17.859 -6.889 -14.209 1.00 55.66 93 MET A N 1
ATOM 682 C CA . MET A 1 93 ? 18.810 -5.832 -14.563 1.00 55.66 93 MET A CA 1
ATOM 683 C C . MET A 1 93 ? 20.019 -5.679 -13.616 1.00 55.66 93 MET A C 1
ATOM 685 O O . MET A 1 93 ? 20.804 -4.740 -13.762 1.00 55.66 93 MET A O 1
ATOM 689 N N . GLY A 1 94 ? 20.219 -6.550 -12.624 1.00 52.25 94 GLY A N 1
ATOM 690 C CA . GLY A 1 94 ? 21.431 -6.574 -11.793 1.00 52.25 94 GLY A CA 1
ATOM 691 C C . GLY A 1 94 ? 21.351 -5.927 -10.403 1.00 52.25 94 GLY A C 1
ATOM 692 O O . GLY A 1 94 ? 22.400 -5.526 -9.909 1.00 52.25 94 GLY A O 1
ATOM 693 N N . GLY A 1 95 ? 20.161 -5.742 -9.817 1.00 57.34 95 GLY A N 1
ATOM 694 C CA . GLY A 1 95 ? 19.940 -5.062 -8.524 1.00 57.34 95 GLY A CA 1
ATOM 695 C C . GLY A 1 95 ? 19.301 -5.981 -7.482 1.00 57.34 95 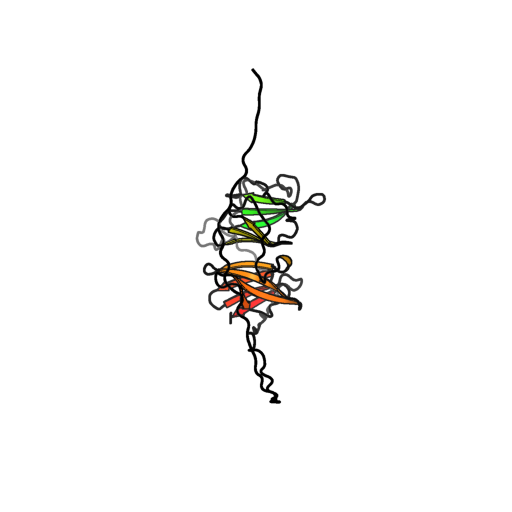GLY A C 1
ATOM 696 O O . GLY A 1 95 ? 18.866 -7.066 -7.824 1.00 57.34 95 GLY A O 1
ATOM 697 N N . ASP A 1 96 ? 19.230 -5.597 -6.215 1.00 65.44 96 ASP A N 1
ATOM 698 C CA . ASP A 1 96 ? 18.652 -6.480 -5.197 1.00 65.44 96 ASP A CA 1
ATOM 699 C C . ASP A 1 96 ? 17.123 -6.340 -5.195 1.00 65.44 96 ASP A C 1
ATOM 701 O O . ASP A 1 96 ? 16.599 -5.222 -5.187 1.00 65.44 96 ASP A O 1
ATOM 705 N N . PHE A 1 97 ? 16.394 -7.461 -5.196 1.00 69.25 97 PHE A N 1
ATOM 706 C CA . PHE A 1 97 ? 14.972 -7.431 -4.855 1.00 69.25 97 PHE A CA 1
ATOM 707 C C . PHE A 1 97 ? 14.858 -7.154 -3.360 1.00 69.25 97 PHE A C 1
ATOM 709 O O . PHE A 1 97 ? 15.302 -7.959 -2.543 1.00 69.25 97 PHE A O 1
ATOM 716 N N . ALA A 1 98 ? 14.327 -5.982 -3.025 1.00 77.25 98 ALA A N 1
ATOM 717 C CA . ALA A 1 98 ? 14.225 -5.517 -1.652 1.00 77.25 98 ALA A CA 1
ATOM 718 C C . ALA A 1 98 ? 12.925 -5.987 -0.999 1.00 77.25 98 ALA A C 1
ATOM 720 O O . ALA A 1 98 ? 12.946 -6.413 0.148 1.00 77.25 98 ALA A O 1
ATOM 721 N N . ASP A 1 99 ? 11.826 -5.938 -1.752 1.00 86.75 99 ASP A N 1
ATOM 722 C CA . ASP A 1 99 ? 10.476 -6.181 -1.255 1.00 86.75 99 ASP A CA 1
ATOM 723 C C . ASP A 1 99 ? 9.666 -6.944 -2.322 1.00 86.75 99 ASP A C 1
ATOM 725 O O . ASP A 1 99 ? 9.874 -6.745 -3.526 1.00 86.75 99 ASP A O 1
ATOM 729 N N . VAL A 1 100 ? 8.772 -7.843 -1.895 1.00 90.56 100 VAL A N 1
ATOM 730 C CA . VAL A 1 100 ? 7.920 -8.665 -2.774 1.00 90.56 100 VAL A CA 1
ATOM 731 C C . VAL A 1 100 ? 6.515 -8.748 -2.187 1.00 90.56 100 VAL A C 1
ATOM 733 O O . VAL A 1 100 ? 6.358 -9.034 -1.002 1.00 90.56 100 VAL A O 1
ATOM 736 N N . TRP A 1 101 ? 5.503 -8.569 -3.033 1.00 94.25 101 TRP A N 1
ATOM 737 C CA . TRP A 1 101 ? 4.091 -8.633 -2.662 1.00 94.25 101 TRP A CA 1
ATOM 738 C C . TRP A 1 101 ? 3.342 -9.629 -3.542 1.00 94.25 101 TRP A C 1
ATOM 740 O O . TRP A 1 101 ? 3.601 -9.755 -4.741 1.00 94.25 101 TRP A O 1
ATOM 750 N N . SER A 1 102 ? 2.382 -10.325 -2.940 1.00 94.31 102 SER A N 1
ATOM 751 C CA . SER A 1 102 ? 1.401 -11.146 -3.645 1.00 94.31 102 SER A CA 1
ATOM 752 C C . SER A 1 102 ? 0.041 -10.482 -3.516 1.00 94.31 102 SER A C 1
ATOM 754 O O . SER A 1 102 ? -0.383 -10.146 -2.415 1.00 94.31 102 SER A O 1
ATOM 756 N N . THR A 1 103 ? -0.663 -10.341 -4.631 1.00 94.31 103 THR A N 1
ATOM 757 C CA . THR A 1 103 ? -1.998 -9.741 -4.691 1.00 94.31 103 THR A CA 1
ATOM 758 C C . THR A 1 103 ? -2.952 -10.665 -5.448 1.00 94.31 103 THR A C 1
ATOM 760 O O . THR A 1 103 ? -2.524 -11.616 -6.102 1.00 94.31 103 THR A O 1
ATOM 763 N N . SER A 1 104 ? -4.252 -10.367 -5.429 1.00 91.88 104 SER A N 1
ATOM 764 C CA . SER A 1 104 ? -5.238 -11.072 -6.265 1.00 91.88 104 SER A CA 1
ATOM 765 C C . SER A 1 104 ? -5.044 -10.842 -7.774 1.00 91.88 104 SER A C 1
ATOM 767 O O . SER A 1 104 ? -5.647 -11.549 -8.579 1.00 91.88 104 SER A O 1
ATOM 769 N N . ARG A 1 105 ? -4.200 -9.878 -8.167 1.00 92.81 105 ARG A N 1
ATOM 770 C CA . ARG A 1 105 ? -3.896 -9.505 -9.560 1.00 92.81 105 ARG A CA 1
ATOM 771 C C . ARG A 1 105 ? -2.514 -9.968 -10.033 1.00 92.81 105 ARG A C 1
ATOM 773 O O . ARG A 1 105 ? -2.119 -9.662 -11.156 1.00 92.81 105 ARG A O 1
ATOM 780 N N . GLY A 1 106 ? -1.790 -10.711 -9.198 1.00 92.81 106 GLY A N 1
ATOM 781 C CA . GLY A 1 106 ? -0.451 -11.220 -9.482 1.00 92.81 106 GLY A CA 1
ATOM 782 C C . GLY A 1 106 ? 0.569 -10.793 -8.432 1.00 92.81 106 GLY A C 1
ATOM 783 O O . GLY A 1 106 ? 0.228 -10.371 -7.323 1.00 92.81 106 GLY A O 1
ATOM 784 N N . TYR A 1 107 ? 1.835 -10.913 -8.796 1.00 94.00 107 TYR A N 1
ATOM 785 C CA . TYR A 1 107 ? 2.991 -10.694 -7.943 1.00 94.00 107 TYR A CA 1
ATOM 786 C C . TYR A 1 107 ? 3.733 -9.427 -8.346 1.00 94.00 107 TYR A C 1
ATOM 788 O O . TYR A 1 107 ? 3.897 -9.133 -9.532 1.00 94.00 107 TYR A O 1
ATOM 796 N N . PHE A 1 108 ? 4.237 -8.717 -7.345 1.00 94.94 108 PHE A N 1
ATOM 797 C CA . PHE A 1 108 ? 5.002 -7.492 -7.513 1.00 94.94 108 PHE A CA 1
ATOM 798 C C . PHE A 1 108 ? 6.324 -7.593 -6.772 1.00 94.94 108 PHE A C 1
ATOM 800 O O . PHE A 1 108 ? 6.392 -8.199 -5.705 1.00 94.94 108 PHE A O 1
ATOM 807 N N . ALA A 1 109 ? 7.376 -6.999 -7.322 1.00 92.50 109 ALA A N 1
ATOM 808 C CA . ALA A 1 109 ? 8.684 -6.992 -6.685 1.00 92.50 109 ALA A CA 1
ATOM 809 C C . ALA A 1 109 ? 9.394 -5.660 -6.914 1.00 92.50 109 ALA A C 1
ATOM 811 O O . ALA A 1 109 ? 9.474 -5.173 -8.044 1.00 92.50 109 ALA A O 1
ATOM 812 N N . LEU A 1 110 ? 9.927 -5.075 -5.843 1.00 92.06 110 LEU A N 1
ATOM 813 C CA . LEU A 1 110 ? 10.708 -3.848 -5.901 1.00 92.06 110 LEU A CA 1
ATOM 814 C C . LEU A 1 110 ? 12.194 -4.187 -5.990 1.00 92.06 110 LEU A C 1
ATOM 816 O O . LEU A 1 110 ? 12.774 -4.781 -5.083 1.00 92.06 110 LEU A O 1
ATOM 820 N N . GLU A 1 111 ? 12.829 -3.766 -7.075 1.00 87.56 111 GLU A N 1
ATOM 821 C CA . GLU A 1 111 ? 14.271 -3.859 -7.263 1.00 87.56 111 GLU A CA 1
ATOM 822 C C . GLU A 1 111 ? 14.929 -2.521 -6.906 1.00 87.56 111 GLU A C 1
ATOM 824 O O . GLU A 1 111 ? 14.614 -1.483 -7.497 1.00 87.56 111 GLU A O 1
ATOM 829 N N . ARG A 1 112 ? 15.882 -2.538 -5.967 1.00 82.56 112 ARG A N 1
ATOM 830 C CA . ARG A 1 112 ? 16.710 -1.378 -5.606 1.00 82.56 112 ARG A CA 1
ATOM 831 C C . ARG A 1 112 ? 18.151 -1.623 -6.062 1.00 82.56 112 ARG A C 1
ATOM 833 O O . ARG A 1 112 ? 18.731 -2.678 -5.824 1.00 82.56 112 ARG A O 1
ATOM 840 N N . GLY A 1 113 ? 18.748 -0.645 -6.742 1.00 68.12 113 GLY A N 1
ATOM 841 C CA . GLY A 1 113 ? 20.135 -0.716 -7.206 1.00 68.12 113 GLY A CA 1
ATOM 842 C C . GLY A 1 113 ? 20.972 0.431 -6.651 1.00 68.12 113 GLY A C 1
ATOM 843 O O . GLY A 1 113 ? 20.526 1.571 -6.641 1.00 68.12 113 GLY A O 1
ATOM 844 N N . ALA A 1 114 ? 22.220 0.160 -6.257 1.00 64.56 114 ALA A N 1
ATOM 845 C CA . ALA A 1 114 ? 23.114 1.171 -5.674 1.00 64.56 114 ALA A CA 1
ATOM 846 C C . ALA A 1 114 ? 23.408 2.379 -6.595 1.00 64.56 114 ALA A C 1
ATOM 848 O O . ALA A 1 114 ? 23.809 3.441 -6.121 1.00 64.56 114 ALA A O 1
ATOM 849 N N . HIS A 1 115 ? 23.236 2.225 -7.912 1.00 70.62 115 HIS A N 1
ATOM 850 C CA . HIS A 1 115 ? 23.607 3.232 -8.916 1.00 70.62 115 HIS A CA 1
ATOM 851 C C . HIS A 1 115 ? 22.515 3.499 -9.957 1.00 70.62 115 HIS A C 1
ATOM 853 O O . HIS A 1 115 ? 22.809 4.001 -11.042 1.00 70.62 115 HIS A O 1
ATOM 859 N N . ARG A 1 116 ? 21.262 3.139 -9.670 1.00 74.69 116 ARG A N 1
ATOM 860 C CA . ARG A 1 116 ? 20.145 3.391 -10.583 1.00 74.69 116 ARG A CA 1
ATOM 861 C C . ARG A 1 116 ? 18.841 3.631 -9.824 1.00 74.69 116 ARG A C 1
ATOM 863 O O . ARG A 1 116 ? 18.743 3.199 -8.677 1.00 74.69 116 ARG A O 1
ATOM 870 N N . PRO A 1 117 ? 17.849 4.276 -10.461 1.00 83.56 117 PRO A N 1
ATOM 871 C CA . PRO A 1 117 ? 16.506 4.360 -9.906 1.00 83.56 117 PRO A CA 1
ATOM 872 C C . PRO A 1 117 ? 15.948 2.971 -9.596 1.00 83.56 117 PRO A C 1
ATOM 874 O O . PRO A 1 117 ? 16.272 1.995 -10.282 1.00 83.56 117 PRO A O 1
ATOM 877 N N . ALA A 1 118 ? 15.114 2.893 -8.563 1.00 89.56 118 ALA A N 1
ATOM 878 C CA . ALA A 1 118 ? 14.398 1.668 -8.251 1.00 89.56 118 ALA A CA 1
ATOM 879 C C . ALA A 1 118 ? 13.434 1.302 -9.389 1.00 89.56 118 ALA A C 1
ATOM 881 O O . ALA A 1 118 ? 13.034 2.150 -10.188 1.00 89.56 118 ALA A O 1
ATOM 882 N N . SER A 1 119 ? 13.086 0.025 -9.490 1.00 90.50 119 SER A N 1
ATOM 883 C CA . SER A 1 119 ? 12.167 -0.483 -10.510 1.00 90.50 119 SER A CA 1
ATOM 884 C C . SER A 1 119 ? 11.149 -1.411 -9.870 1.00 90.50 119 SER A C 1
ATOM 886 O O . SER A 1 119 ? 11.518 -2.288 -9.093 1.00 90.50 119 SER A O 1
ATOM 888 N N . LEU A 1 120 ? 9.873 -1.210 -10.196 1.00 93.19 120 LEU A N 1
ATOM 889 C CA . LEU A 1 120 ? 8.798 -2.114 -9.813 1.00 93.19 120 LEU A CA 1
ATOM 890 C C . LEU A 1 120 ? 8.592 -3.122 -10.944 1.00 93.19 120 LEU A C 1
ATOM 892 O O . LEU A 1 120 ? 8.533 -2.750 -12.117 1.00 93.19 120 LEU A O 1
ATOM 896 N N . TRP A 1 121 ? 8.505 -4.393 -10.587 1.00 93.25 121 TRP A N 1
ATOM 897 C CA . TRP A 1 121 ? 8.311 -5.503 -11.508 1.00 93.25 121 TRP A CA 1
ATOM 898 C C . TRP A 1 121 ? 6.966 -6.167 -11.237 1.00 93.25 121 TRP A C 1
ATOM 900 O O . TRP A 1 121 ? 6.554 -6.256 -10.083 1.00 93.25 121 TRP A O 1
ATOM 910 N N . TYR A 1 122 ? 6.321 -6.656 -12.293 1.00 93.50 122 TYR A N 1
ATOM 911 C CA . TYR A 1 122 ? 5.058 -7.389 -12.254 1.00 93.50 122 TYR A CA 1
ATOM 912 C C . TYR A 1 122 ? 5.222 -8.790 -12.847 1.00 93.50 122 TYR A C 1
ATOM 914 O O . TYR A 1 122 ? 5.949 -8.976 -13.828 1.00 93.50 122 TYR A O 1
ATOM 922 N N . SER A 1 123 ? 4.524 -9.766 -12.271 1.00 90.75 123 SER A N 1
ATOM 923 C CA . SER A 1 123 ? 4.363 -11.106 -12.825 1.00 90.75 123 SER A CA 1
ATOM 924 C C . SER A 1 123 ? 2.993 -11.672 -12.490 1.00 90.75 123 SER A C 1
ATOM 926 O O . SER A 1 123 ? 2.597 -11.683 -11.333 1.00 90.75 123 SER A O 1
ATOM 928 N N . GLU A 1 124 ? 2.300 -12.232 -13.474 1.00 89.12 124 GLU A N 1
ATOM 929 C CA . GLU A 1 124 ? 1.011 -12.895 -13.249 1.00 89.12 124 GLU A CA 1
ATOM 930 C C . GLU A 1 124 ? 1.167 -14.197 -12.437 1.00 89.12 124 GLU A C 1
ATOM 932 O O . GLU A 1 124 ? 0.461 -14.419 -11.460 1.00 89.12 124 GLU A O 1
ATOM 937 N N . GLU A 1 125 ? 2.147 -15.034 -12.794 1.00 84.81 125 GLU A N 1
ATOM 938 C CA . GLU A 1 125 ? 2.352 -16.369 -12.198 1.00 84.81 125 GLU A CA 1
ATOM 939 C C . GLU A 1 125 ? 3.627 -16.483 -11.346 1.00 84.81 125 GLU A C 1
ATOM 941 O O . GLU A 1 125 ? 3.991 -17.574 -10.900 1.00 84.81 125 GLU A O 1
ATOM 946 N N . GLY A 1 126 ? 4.380 -15.392 -11.194 1.00 81.75 126 GLY A N 1
ATOM 947 C CA . GLY A 1 126 ? 5.695 -15.424 -10.560 1.00 81.75 126 GLY A CA 1
ATOM 948 C C . GLY A 1 126 ? 6.711 -16.230 -11.376 1.00 81.75 126 GLY A C 1
ATOM 949 O O . GLY A 1 126 ? 7.538 -16.937 -10.823 1.00 81.75 126 GLY A O 1
ATOM 950 N N . ARG A 1 127 ? 6.646 -16.212 -12.708 1.00 76.69 127 ARG A N 1
ATOM 951 C CA . ARG A 1 127 ? 7.596 -16.962 -13.564 1.00 76.69 127 ARG A CA 1
ATOM 952 C C . ARG A 1 127 ? 8.340 -16.061 -14.530 1.00 76.69 127 ARG A C 1
ATOM 954 O O . ARG A 1 127 ? 9.556 -16.163 -14.663 1.00 76.69 127 ARG A O 1
ATOM 961 N N . ALA A 1 128 ? 7.600 -15.179 -15.191 1.00 80.44 128 ALA A N 1
ATOM 962 C CA . ALA A 1 128 ? 8.123 -14.168 -16.095 1.00 80.44 128 ALA A CA 1
ATOM 963 C C . ALA A 1 128 ? 7.776 -12.786 -15.548 1.00 80.44 128 ALA A C 1
ATOM 965 O O . ALA A 1 128 ? 6.639 -12.559 -15.140 1.00 80.44 128 ALA A O 1
ATOM 966 N N . TRP A 1 129 ? 8.759 -11.891 -15.539 1.00 85.25 129 TRP A N 1
ATOM 967 C CA . TRP A 1 129 ? 8.641 -10.571 -14.937 1.00 85.25 129 TRP A CA 1
ATOM 968 C C . TRP A 1 129 ? 8.825 -9.487 -15.987 1.00 85.25 129 TRP A C 1
ATOM 970 O O . TRP A 1 129 ? 9.752 -9.550 -16.798 1.00 85.25 129 TRP A O 1
ATOM 980 N N . SER A 1 130 ? 7.965 -8.480 -15.942 1.00 86.31 130 SER A N 1
ATOM 981 C CA . SER A 1 130 ? 8.065 -7.270 -16.752 1.00 86.31 130 SER A CA 1
ATOM 982 C C . SER A 1 130 ? 8.146 -6.055 -15.847 1.00 86.31 130 SER A C 1
ATOM 984 O O . SER A 1 130 ? 7.494 -6.003 -14.805 1.00 86.31 130 SER A O 1
ATOM 986 N N . GLN A 1 131 ? 8.955 -5.074 -16.236 1.00 89.56 131 GLN A N 1
ATOM 987 C CA . GLN A 1 131 ? 9.005 -3.814 -15.513 1.00 89.56 131 GLN A CA 1
ATOM 988 C C . GLN A 1 131 ? 7.674 -3.080 -15.695 1.00 89.56 131 GLN A C 1
ATOM 990 O O . GLN A 1 131 ? 7.174 -2.964 -16.814 1.00 89.56 131 GLN A O 1
ATOM 995 N N . VAL A 1 132 ? 7.130 -2.582 -14.590 1.00 93.44 132 VAL A N 1
ATOM 996 C CA . VAL A 1 132 ? 5.944 -1.730 -14.567 1.00 93.44 132 VAL A CA 1
ATOM 997 C C . VAL A 1 132 ? 6.272 -0.374 -15.192 1.00 93.44 132 VAL A C 1
ATOM 999 O O . VAL A 1 132 ? 7.321 0.219 -14.924 1.00 93.44 132 VAL A O 1
ATOM 1002 N N . ALA A 1 133 ? 5.359 0.143 -16.007 1.00 93.44 133 ALA A N 1
ATOM 1003 C CA . ALA A 1 133 ? 5.446 1.482 -16.560 1.00 93.44 133 ALA A CA 1
ATOM 1004 C C . ALA A 1 133 ? 4.875 2.508 -15.572 1.00 93.44 133 ALA A C 1
ATOM 1006 O O . ALA A 1 133 ? 3.711 2.443 -15.184 1.00 93.44 133 ALA A O 1
ATOM 1007 N N . THR A 1 134 ? 5.691 3.486 -15.185 1.00 92.81 134 THR A N 1
ATOM 1008 C CA . THR A 1 134 ? 5.271 4.617 -14.351 1.00 92.81 134 THR A CA 1
ATOM 1009 C C . THR A 1 134 ? 6.165 5.831 -14.601 1.00 92.81 134 THR A C 1
ATOM 1011 O O . THR A 1 134 ? 7.305 5.702 -15.051 1.00 92.81 134 THR A O 1
ATOM 1014 N N . SER A 1 135 ? 5.640 7.025 -14.321 1.00 89.38 135 SER A N 1
ATOM 1015 C CA . SER A 1 135 ? 6.396 8.285 -14.348 1.00 89.38 135 SER A CA 1
ATOM 1016 C C . SER A 1 135 ? 6.956 8.684 -12.978 1.00 89.38 135 SER A C 1
ATOM 1018 O O . SER A 1 135 ? 7.644 9.701 -12.874 1.00 89.38 135 SER A O 1
ATOM 1020 N N . ARG A 1 136 ? 6.650 7.913 -11.926 1.00 93.19 136 ARG A N 1
ATOM 1021 C CA . ARG A 1 136 ? 6.985 8.232 -10.535 1.00 93.19 136 ARG A CA 1
ATOM 1022 C C . ARG A 1 136 ? 8.150 7.403 -10.022 1.00 93.19 136 ARG A C 1
ATOM 1024 O O . ARG A 1 136 ? 8.454 6.331 -10.539 1.00 93.19 136 ARG A O 1
ATOM 1031 N N . ASP A 1 137 ? 8.812 7.931 -8.997 1.00 89.81 137 ASP A N 1
ATOM 1032 C CA . ASP A 1 137 ? 9.819 7.167 -8.274 1.00 89.81 137 ASP A CA 1
ATOM 1033 C C . ASP A 1 137 ? 9.135 6.108 -7.403 1.00 89.81 137 ASP A C 1
ATOM 1035 O O . ASP A 1 137 ? 8.243 6.404 -6.610 1.00 89.81 137 ASP A O 1
ATOM 1039 N N . VAL A 1 138 ? 9.586 4.869 -7.550 1.00 93.19 138 VAL A N 1
ATOM 1040 C CA . VAL A 1 138 ? 9.065 3.695 -6.845 1.00 93.19 138 VAL A CA 1
ATOM 1041 C C . VAL A 1 138 ? 9.957 3.276 -5.677 1.00 93.19 138 VAL A C 1
ATOM 1043 O O . VAL A 1 138 ? 9.652 2.319 -4.970 1.00 93.19 138 VAL A O 1
ATOM 1046 N N . SER A 1 139 ? 11.072 3.980 -5.448 1.00 90.50 139 SER A N 1
ATOM 1047 C CA . SER A 1 139 ? 12.086 3.607 -4.453 1.00 90.50 139 SER A CA 1
ATOM 1048 C C . SER A 1 139 ? 11.544 3.495 -3.027 1.00 90.50 139 SER A C 1
ATOM 1050 O O . SER A 1 139 ? 12.018 2.656 -2.251 1.00 90.50 139 SER A O 1
ATOM 1052 N N . ALA A 1 140 ? 10.533 4.305 -2.714 1.00 91.81 140 ALA A N 1
ATOM 1053 C CA . ALA A 1 140 ? 9.898 4.399 -1.411 1.00 91.81 140 ALA A CA 1
ATOM 1054 C C . ALA A 1 140 ? 8.605 3.579 -1.288 1.00 91.81 140 ALA A C 1
ATOM 1056 O O . ALA A 1 140 ? 7.938 3.718 -0.267 1.00 91.81 140 ALA A O 1
ATOM 1057 N N . ILE A 1 141 ? 8.237 2.753 -2.281 1.00 94.94 141 ILE A N 1
ATOM 1058 C CA . ILE A 1 141 ? 7.085 1.850 -2.142 1.00 94.94 141 ILE A CA 1
ATOM 1059 C C . ILE A 1 141 ? 7.312 0.932 -0.940 1.00 94.94 141 ILE A C 1
ATOM 1061 O O . ILE A 1 141 ? 8.382 0.334 -0.793 1.00 94.94 141 ILE A O 1
ATOM 1065 N N . ARG A 1 142 ? 6.298 0.860 -0.078 1.00 92.69 142 ARG A N 1
ATOM 1066 C CA . ARG A 1 142 ? 6.251 0.020 1.125 1.00 92.69 142 ARG A CA 1
ATOM 1067 C C . ARG A 1 142 ? 5.213 -1.085 1.017 1.00 92.69 142 ARG A C 1
ATOM 1069 O O . ARG A 1 142 ? 5.384 -2.131 1.627 1.00 92.69 142 ARG A O 1
ATOM 1076 N N . GLU A 1 143 ? 4.159 -0.854 0.247 1.00 95.88 143 GLU A N 1
ATOM 1077 C CA . GLU A 1 143 ? 3.026 -1.763 0.174 1.00 95.88 143 GLU A CA 1
ATOM 1078 C C . GLU A 1 143 ? 2.431 -1.773 -1.230 1.00 95.88 143 GLU A C 1
ATOM 1080 O O . GLU A 1 143 ? 2.318 -0.718 -1.861 1.00 95.88 143 GLU A O 1
ATOM 1085 N N . VAL A 1 144 ? 2.042 -2.962 -1.694 1.00 97.69 144 VAL A N 1
ATOM 1086 C CA . VAL A 1 144 ? 1.309 -3.154 -2.948 1.00 97.69 144 VAL A CA 1
ATOM 1087 C C . VAL A 1 144 ? 0.136 -4.089 -2.692 1.00 97.69 144 VAL A C 1
ATOM 1089 O O . VAL A 1 144 ? 0.323 -5.222 -2.251 1.00 97.69 144 VAL A O 1
ATOM 1092 N N . ILE A 1 145 ? -1.077 -3.633 -2.997 1.00 97.62 145 ILE A N 1
ATOM 1093 C CA . ILE A 1 145 ? -2.310 -4.366 -2.706 1.00 97.62 145 ILE A CA 1
ATOM 1094 C C . ILE A 1 145 ? -3.323 -4.216 -3.836 1.00 97.62 145 ILE A C 1
ATOM 1096 O O . ILE A 1 145 ? -3.411 -3.161 -4.452 1.00 97.62 145 ILE A O 1
ATOM 1100 N N . ALA A 1 146 ? -4.098 -5.267 -4.106 1.00 96.94 146 ALA A N 1
ATOM 1101 C CA . ALA A 1 146 ? -5.163 -5.231 -5.104 1.00 96.94 146 ALA A CA 1
ATOM 1102 C C . ALA A 1 146 ? -6.536 -5.251 -4.432 1.00 96.94 146 ALA A C 1
ATOM 1104 O O . ALA A 1 146 ? -6.840 -6.204 -3.714 1.00 96.94 146 ALA A O 1
ATOM 1105 N N . HIS A 1 147 ? -7.356 -4.236 -4.690 1.00 96.00 147 HIS A N 1
ATOM 1106 C CA . HIS A 1 147 ? -8.683 -4.061 -4.104 1.00 96.00 147 HIS A CA 1
ATOM 1107 C C . HIS A 1 147 ? -9.632 -3.410 -5.119 1.00 96.00 147 HIS A C 1
ATOM 1109 O O . HIS A 1 147 ? -9.196 -2.591 -5.920 1.00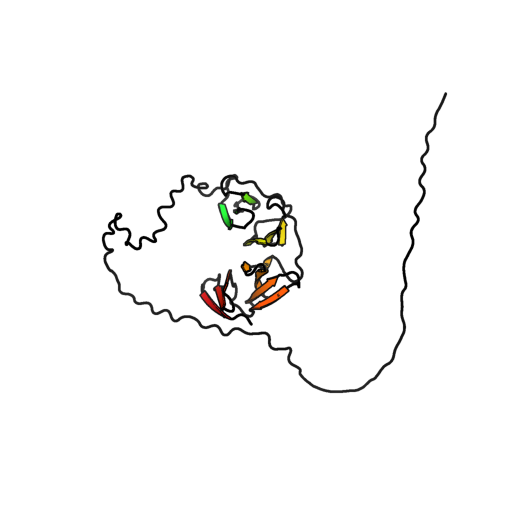 96.00 147 HIS A O 1
ATOM 1115 N N . ASP A 1 148 ? -10.902 -3.826 -5.137 1.00 93.06 148 ASP A N 1
ATOM 1116 C CA . ASP A 1 148 ? -11.958 -3.286 -6.015 1.00 93.06 148 ASP A CA 1
ATOM 1117 C C . ASP A 1 148 ? -11.610 -3.167 -7.505 1.00 93.06 148 ASP A C 1
ATOM 1119 O O . ASP A 1 148 ? -12.160 -2.377 -8.266 1.00 93.06 148 ASP A O 1
ATOM 1123 N N . GLY A 1 149 ? -10.741 -4.065 -7.958 1.00 92.38 149 GLY A N 1
ATOM 1124 C CA . GLY A 1 149 ? -10.352 -4.182 -9.353 1.00 92.38 149 GLY A CA 1
ATOM 1125 C C . GLY A 1 149 ? -9.123 -3.374 -9.752 1.00 92.38 149 GLY A C 1
ATOM 1126 O O . GLY A 1 149 ? -8.628 -3.599 -10.856 1.00 92.38 149 GLY A O 1
ATOM 1127 N N . GLU A 1 150 ? -8.595 -2.561 -8.842 1.00 95.94 150 GLU A N 1
ATOM 1128 C CA . GLU A 1 150 ? -7.361 -1.797 -8.995 1.00 95.94 150 GLU A CA 1
ATOM 1129 C C . GLU A 1 150 ? -6.226 -2.406 -8.158 1.00 95.94 150 GLU A C 1
ATOM 1131 O O . GLU A 1 150 ? -6.441 -3.161 -7.205 1.00 95.94 150 GLU A O 1
ATOM 1136 N N . VAL A 1 151 ? -4.990 -2.076 -8.521 1.00 97.94 151 VAL A N 1
ATOM 1137 C CA . VAL A 1 151 ? -3.787 -2.322 -7.729 1.00 97.94 151 VAL A CA 1
ATOM 1138 C C . VAL A 1 151 ? -3.246 -0.987 -7.252 1.00 97.94 151 VAL A C 1
ATOM 1140 O O . VAL A 1 151 ? -2.903 -0.133 -8.065 1.00 97.94 151 VAL A O 1
ATOM 1143 N N . TYR A 1 152 ? -3.110 -0.838 -5.941 1.00 97.75 152 TYR A N 1
ATOM 1144 C CA . TYR A 1 152 ? -2.512 0.323 -5.304 1.00 97.75 152 TYR A CA 1
ATOM 1145 C C . TYR A 1 152 ? -1.084 0.016 -4.878 1.00 97.75 152 TYR A C 1
ATOM 1147 O O . TYR A 1 152 ? -0.810 -1.047 -4.320 1.00 97.75 152 TYR A O 1
ATOM 1155 N N . ALA A 1 153 ? -0.182 0.967 -5.096 1.00 97.75 153 ALA A N 1
ATOM 1156 C CA . ALA A 1 153 ? 1.152 0.963 -4.523 1.00 97.75 153 ALA A CA 1
ATOM 1157 C C . ALA A 1 153 ? 1.358 2.228 -3.686 1.00 97.75 153 ALA A C 1
ATOM 1159 O O . ALA A 1 153 ? 1.225 3.347 -4.187 1.00 97.75 153 ALA A O 1
ATOM 1160 N N . PHE A 1 154 ? 1.695 2.045 -2.412 1.00 97.25 154 PHE A N 1
ATOM 1161 C CA . PHE A 1 154 ? 1.872 3.133 -1.454 1.00 97.25 154 PHE A CA 1
ATOM 1162 C C . PHE A 1 154 ? 3.358 3.381 -1.207 1.00 97.25 154 PHE A C 1
ATOM 1164 O O . PHE A 1 154 ? 4.074 2.491 -0.739 1.00 97.25 154 PHE A O 1
ATOM 1171 N N . GLY A 1 155 ? 3.830 4.587 -1.527 1.00 94.62 155 GLY A N 1
ATOM 1172 C CA . GLY A 1 155 ? 5.217 4.993 -1.317 1.00 94.62 155 GLY A CA 1
ATOM 1173 C C . GLY A 1 155 ? 5.364 6.498 -1.124 1.00 94.62 155 GLY A C 1
ATOM 1174 O O . GLY A 1 155 ? 4.804 7.065 -0.193 1.00 94.62 155 GLY A O 1
ATOM 1175 N N . ALA A 1 156 ? 6.144 7.153 -1.989 1.00 94.50 156 ALA A N 1
ATOM 1176 C CA . ALA A 1 156 ? 6.236 8.617 -1.990 1.00 94.50 156 ALA A CA 1
ATOM 1177 C C . ALA A 1 156 ? 4.928 9.277 -2.464 1.00 94.50 156 ALA A C 1
ATOM 1179 O O . ALA A 1 156 ? 4.527 10.303 -1.926 1.00 94.50 156 ALA A O 1
ATOM 1180 N N . ASP A 1 157 ? 4.274 8.644 -3.437 1.00 95.69 157 ASP A N 1
ATOM 1181 C CA . ASP A 1 157 ? 2.943 8.960 -3.952 1.00 95.69 157 ASP A CA 1
ATOM 1182 C C . ASP A 1 157 ? 2.043 7.717 -3.765 1.00 95.69 157 ASP A C 1
ATOM 1184 O O . ASP A 1 157 ? 2.553 6.608 -3.546 1.00 95.69 157 ASP A O 1
ATOM 1188 N N . VAL A 1 158 ? 0.717 7.881 -3.864 1.00 96.94 158 VAL A N 1
ATOM 1189 C CA . VAL A 1 158 ? -0.192 6.745 -4.094 1.00 96.94 158 VAL A CA 1
ATOM 1190 C C . VAL A 1 158 ? -0.249 6.516 -5.596 1.00 96.94 158 VAL A C 1
ATOM 1192 O O . VAL A 1 158 ? -0.564 7.436 -6.350 1.00 96.94 158 VAL A O 1
ATOM 1195 N N . LEU A 1 159 ? 0.073 5.306 -6.036 1.00 97.69 159 LEU A N 1
ATOM 1196 C CA . LEU A 1 159 ? -0.045 4.910 -7.434 1.00 97.69 159 LEU A CA 1
ATOM 1197 C C . LEU A 1 159 ? -1.174 3.892 -7.581 1.00 97.69 159 LEU A C 1
ATOM 1199 O O . LEU A 1 159 ? -1.285 3.005 -6.739 1.00 97.69 159 LEU A O 1
ATOM 1203 N N . ALA A 1 160 ? -1.955 3.984 -8.654 1.00 97.44 160 ALA A N 1
ATOM 1204 C CA . ALA A 1 160 ? -3.014 3.031 -8.980 1.00 97.44 160 ALA A CA 1
ATOM 1205 C C . ALA A 1 160 ? -2.847 2.460 -10.392 1.00 97.44 160 ALA A C 1
ATOM 1207 O O . ALA A 1 160 ? -2.258 3.101 -11.268 1.00 97.44 160 ALA A O 1
ATOM 1208 N N . SER A 1 161 ? -3.347 1.243 -10.592 1.00 97.81 161 SER A N 1
ATOM 1209 C CA . SER A 1 161 ? -3.303 0.527 -11.863 1.00 97.81 161 SER A CA 1
ATOM 1210 C C . SER A 1 161 ? -4.479 -0.435 -12.008 1.00 97.81 161 SER A C 1
ATOM 1212 O O . SER A 1 161 ? -4.690 -1.281 -11.144 1.00 97.81 161 SER A O 1
ATOM 1214 N N . ASP A 1 162 ? -5.183 -0.384 -13.137 1.00 96.56 162 ASP A N 1
ATOM 1215 C CA . ASP A 1 162 ? -6.263 -1.333 -13.456 1.00 96.56 162 ASP A CA 1
ATOM 1216 C C . ASP A 1 162 ? -5.740 -2.723 -13.875 1.00 96.56 162 ASP A C 1
ATOM 1218 O O . ASP A 1 162 ? -6.439 -3.739 -13.764 1.00 96.56 162 ASP A O 1
ATOM 1222 N N . ASP A 1 163 ? -4.509 -2.779 -14.393 1.00 93.44 163 ASP A N 1
ATOM 1223 C CA . ASP A 1 163 ? -3.926 -3.961 -15.039 1.00 93.44 163 ASP A CA 1
ATOM 1224 C C . ASP A 1 163 ? -2.631 -4.468 -14.391 1.00 93.44 163 ASP A C 1
ATOM 1226 O O . ASP A 1 163 ? -2.094 -5.499 -14.801 1.00 93.44 163 ASP A O 1
ATOM 1230 N N . GLY A 1 164 ? -2.128 -3.763 -13.376 1.00 93.94 164 GLY A N 1
ATOM 1231 C CA . GLY A 1 164 ? -0.880 -4.080 -12.687 1.00 93.94 164 GLY A CA 1
ATOM 1232 C C . GLY A 1 164 ? 0.384 -3.803 -13.509 1.00 93.94 164 GLY A C 1
ATOM 1233 O O . GLY A 1 164 ? 1.482 -4.093 -13.039 1.00 93.94 164 GLY A O 1
ATOM 1234 N N . GLN A 1 165 ? 0.274 -3.245 -14.716 1.00 93.44 165 GLN A N 1
ATOM 1235 C CA . GLN A 1 165 ? 1.408 -2.990 -15.611 1.00 93.44 165 GLN A CA 1
ATOM 1236 C C . GLN A 1 165 ? 1.666 -1.502 -15.829 1.00 93.44 165 GLN A C 1
ATOM 1238 O O . GLN A 1 165 ? 2.823 -1.118 -16.017 1.00 93.44 165 GLN A O 1
ATOM 1243 N N . TYR A 1 166 ? 0.629 -0.668 -15.773 1.00 96.50 166 TYR A N 1
ATOM 1244 C CA . TYR A 1 166 ? 0.739 0.782 -15.927 1.00 96.50 166 TYR A CA 1
ATOM 1245 C C . TYR A 1 166 ? 0.200 1.477 -14.684 1.00 96.50 166 TYR A C 1
ATOM 1247 O O . TYR A 1 166 ? -0.976 1.338 -14.362 1.00 96.50 166 TYR A O 1
ATOM 1255 N N . PHE A 1 167 ? 1.066 2.210 -13.986 1.00 97.94 167 PHE A N 1
ATOM 1256 C CA . PHE A 1 167 ? 0.724 2.889 -12.739 1.00 97.94 167 PHE A CA 1
ATOM 1257 C C . PHE A 1 167 ? 0.758 4.404 -12.902 1.00 97.94 167 PHE A C 1
ATOM 1259 O O . PHE A 1 167 ? 1.781 4.982 -13.296 1.00 97.94 167 PHE A O 1
ATOM 1266 N N . GLU A 1 168 ? -0.333 5.044 -12.499 1.00 97.31 168 GLU A N 1
ATOM 1267 C CA . GLU A 1 168 ? -0.483 6.495 -12.482 1.00 97.31 168 GLU A CA 1
ATOM 1268 C C . GLU A 1 168 ? -0.663 7.011 -11.049 1.00 97.31 168 GLU A C 1
ATOM 1270 O O . GLU A 1 168 ? -1.215 6.307 -10.202 1.00 9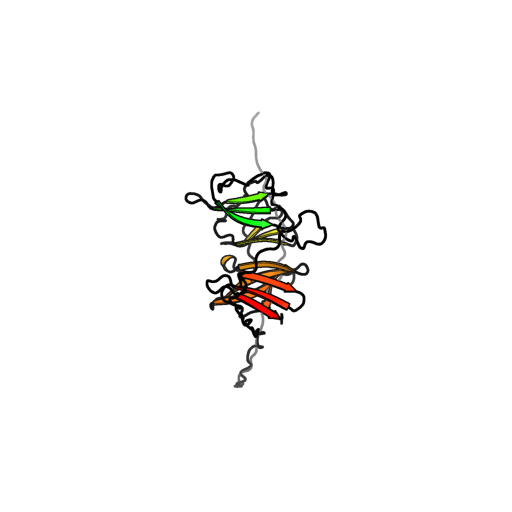7.31 168 GLU A O 1
ATOM 1275 N N . PRO A 1 169 ? -0.163 8.220 -10.739 1.00 97.06 169 PRO A N 1
ATOM 1276 C CA . PRO A 1 169 ? -0.380 8.827 -9.436 1.00 97.06 169 PRO A CA 1
ATOM 1277 C C . PRO A 1 169 ? -1.853 9.194 -9.250 1.00 97.06 169 PRO A C 1
ATOM 1279 O O . PRO A 1 169 ? -2.457 9.807 -10.131 1.00 97.06 169 PRO A O 1
ATOM 1282 N N . ILE A 1 170 ? -2.385 8.892 -8.073 1.00 96.38 170 ILE A N 1
ATOM 1283 C CA . ILE A 1 170 ? -3.725 9.291 -7.646 1.00 96.38 170 ILE A CA 1
ATOM 1284 C C . ILE A 1 170 ? -3.667 9.987 -6.286 1.00 96.38 170 ILE A C 1
ATOM 1286 O O . ILE A 1 170 ? -2.678 9.895 -5.558 1.00 96.38 170 ILE A O 1
ATOM 1290 N N . GLU A 1 171 ? -4.752 10.668 -5.936 1.00 94.62 171 GLU A N 1
ATOM 1291 C CA . GLU A 1 171 ? -4.969 11.203 -4.597 1.00 94.62 171 GLU A CA 1
ATOM 1292 C C . GLU A 1 171 ? -6.114 10.430 -3.945 1.00 94.62 171 GLU A C 1
ATOM 1294 O O . GLU A 1 171 ? -7.182 10.274 -4.536 1.00 94.62 171 GLU A O 1
ATOM 1299 N N . ILE A 1 172 ? -5.888 9.960 -2.721 1.00 93.06 172 ILE A N 1
ATOM 1300 C CA . ILE A 1 172 ? -6.946 9.454 -1.851 1.00 93.06 172 ILE A CA 1
ATOM 1301 C C . ILE A 1 172 ? -7.109 10.507 -0.761 1.00 93.06 172 ILE A C 1
ATOM 1303 O O . ILE A 1 172 ? -6.176 10.740 0.012 1.00 93.06 172 ILE A O 1
ATOM 1307 N N . ASP A 1 173 ? -8.260 11.181 -0.739 1.00 91.12 173 ASP A N 1
ATOM 1308 C CA . ASP A 1 173 ? -8.524 12.252 0.226 1.00 91.12 173 ASP A CA 1
ATOM 1309 C C . ASP A 1 173 ? -8.256 11.757 1.651 1.00 91.12 173 ASP A C 1
ATOM 1311 O O . ASP A 1 173 ? -8.585 10.628 1.975 1.00 91.12 173 ASP A O 1
ATOM 1315 N N . GLY A 1 174 ? -7.602 12.552 2.494 1.00 89.81 174 GLY A N 1
ATOM 1316 C CA . GLY A 1 174 ? -7.262 12.152 3.866 1.00 89.81 174 GLY A CA 1
ATOM 1317 C C . GLY A 1 174 ? -6.160 11.087 4.030 1.00 89.81 174 GLY A C 1
ATOM 1318 O O . GLY A 1 174 ? -5.793 10.797 5.175 1.00 89.81 174 GLY A O 1
ATOM 1319 N N . ILE A 1 175 ? -5.589 10.544 2.946 1.00 94.19 175 ILE A N 1
ATOM 1320 C CA . ILE A 1 175 ? -4.445 9.619 2.985 1.00 94.19 175 ILE A CA 1
ATOM 1321 C C . ILE A 1 175 ? -3.207 10.278 2.393 1.00 94.19 175 ILE A C 1
ATOM 1323 O O . ILE A 1 175 ? -3.175 10.708 1.244 1.00 94.19 175 ILE A O 1
ATOM 1327 N N . ASN A 1 176 ? -2.136 10.278 3.177 1.00 93.81 176 ASN A N 1
ATOM 1328 C CA . ASN A 1 176 ? -0.812 10.639 2.709 1.00 93.81 176 ASN A CA 1
ATOM 1329 C C . ASN A 1 176 ? 0.013 9.363 2.499 1.00 93.81 176 ASN A C 1
ATOM 1331 O O . ASN A 1 176 ? 0.220 8.596 3.440 1.00 93.81 176 ASN A O 1
ATOM 1335 N N . ALA A 1 177 ? 0.486 9.136 1.273 1.00 94.38 177 ALA A N 1
ATOM 1336 C CA . ALA A 1 177 ? 1.154 7.893 0.881 1.00 94.38 177 ALA A CA 1
ATOM 1337 C C . ALA A 1 177 ? 2.355 7.545 1.771 1.00 94.38 177 ALA A C 1
ATOM 1339 O O . ALA A 1 177 ? 2.529 6.387 2.149 1.00 94.38 177 ALA A O 1
ATOM 1340 N N . VAL A 1 178 ? 3.141 8.556 2.161 1.00 93.50 178 VAL A N 1
ATOM 1341 C CA . VAL A 1 178 ? 4.355 8.356 2.970 1.00 93.50 178 VAL A CA 1
ATOM 1342 C C . VAL A 1 178 ? 4.066 7.877 4.390 1.00 93.50 178 VAL A C 1
ATOM 1344 O O . VAL A 1 178 ? 4.968 7.360 5.054 1.00 93.50 178 VAL A O 1
ATOM 1347 N N . ASP A 1 179 ? 2.828 8.054 4.853 1.00 94.31 179 ASP A N 1
ATOM 1348 C CA . ASP A 1 179 ? 2.395 7.655 6.185 1.00 94.31 179 ASP A CA 1
ATOM 1349 C C . ASP A 1 179 ? 1.864 6.217 6.210 1.00 94.31 179 ASP A C 1
ATOM 1351 O O . ASP A 1 179 ? 1.725 5.656 7.295 1.00 94.31 179 ASP A O 1
ATOM 1355 N N . VAL A 1 180 ? 1.618 5.592 5.052 1.00 95.88 180 VAL A N 1
ATOM 1356 C CA . VAL A 1 180 ? 1.152 4.201 4.972 1.00 95.88 180 VAL A CA 1
ATOM 1357 C C . VAL A 1 180 ? 2.269 3.245 5.391 1.00 95.88 180 VAL A C 1
ATOM 1359 O O . VAL A 1 180 ? 3.366 3.233 4.828 1.00 95.88 180 VAL A O 1
ATOM 1362 N N . LEU A 1 181 ? 1.975 2.432 6.403 1.00 94.12 181 LEU A N 1
ATOM 1363 C CA . LEU A 1 181 ? 2.879 1.427 6.960 1.00 94.12 181 LEU A CA 1
ATOM 1364 C C . LEU A 1 181 ? 2.543 0.019 6.465 1.00 94.12 181 LEU A C 1
ATOM 1366 O O . LEU A 1 181 ? 3.460 -0.751 6.204 1.00 94.12 181 LEU A O 1
ATOM 1370 N N . ALA A 1 182 ? 1.252 -0.285 6.326 1.00 95.19 182 ALA A N 1
ATOM 1371 C CA . ALA A 1 182 ? 0.731 -1.545 5.805 1.00 95.19 182 ALA A CA 1
ATOM 1372 C C . ALA A 1 182 ? -0.678 -1.349 5.243 1.00 95.19 182 ALA A C 1
ATOM 1374 O O . ALA A 1 182 ? -1.412 -0.468 5.702 1.00 95.19 182 ALA A O 1
ATOM 1375 N N . ALA A 1 183 ? -1.072 -2.208 4.305 1.00 97.00 183 ALA A N 1
ATOM 1376 C CA . ALA A 1 183 ? -2.422 -2.257 3.750 1.00 97.00 183 ALA A CA 1
ATOM 1377 C C . ALA A 1 183 ? -2.946 -3.691 3.751 1.00 97.00 183 ALA A C 1
ATOM 1379 O O . ALA A 1 183 ? -2.239 -4.610 3.345 1.00 97.00 183 ALA A O 1
ATOM 1380 N N . ARG A 1 184 ? -4.181 -3.914 4.192 1.00 96.25 184 ARG A N 1
ATOM 1381 C CA . ARG A 1 184 ? -4.787 -5.250 4.284 1.00 96.25 184 ARG A CA 1
ATOM 1382 C C . ARG A 1 184 ? -6.249 -5.192 3.866 1.00 96.25 184 ARG A C 1
ATOM 1384 O O . ARG A 1 184 ? -6.876 -4.148 3.985 1.00 96.25 184 ARG A O 1
ATOM 1391 N N . ILE A 1 185 ? -6.788 -6.309 3.390 1.00 94.44 185 ILE A N 1
ATOM 1392 C CA . ILE A 1 185 ? -8.208 -6.420 3.036 1.00 94.44 185 ILE A CA 1
ATOM 1393 C C . ILE A 1 185 ? -8.883 -7.354 4.028 1.00 94.44 185 ILE A C 1
ATOM 1395 O O . ILE A 1 185 ? -8.442 -8.491 4.201 1.00 94.44 185 ILE A O 1
ATOM 1399 N N . PHE A 1 186 ? -9.965 -6.877 4.636 1.00 92.81 186 PHE A N 1
ATOM 1400 C CA . PHE A 1 186 ? -10.835 -7.663 5.506 1.00 92.81 186 PHE A CA 1
ATOM 1401 C C . PHE A 1 186 ? -12.283 -7.371 5.130 1.00 92.81 186 PHE A C 1
ATOM 1403 O O . PHE A 1 186 ? -12.637 -6.211 4.952 1.00 92.81 186 PHE A O 1
ATOM 1410 N N . GLU A 1 187 ? -13.104 -8.414 4.986 1.00 89.44 187 GLU A N 1
ATOM 1411 C CA . GLU A 1 187 ? -14.538 -8.278 4.667 1.00 89.44 187 GLU A CA 1
ATOM 1412 C C . GLU A 1 187 ? -14.820 -7.342 3.473 1.00 89.44 187 GLU A C 1
ATOM 1414 O O . GLU A 1 187 ? -15.715 -6.504 3.524 1.00 89.44 187 GLU A O 1
ATOM 1419 N N . ASP A 1 188 ? -14.023 -7.473 2.406 1.00 88.69 188 ASP A N 1
ATOM 1420 C CA . ASP A 1 188 ? -14.098 -6.644 1.194 1.00 88.69 188 ASP A CA 1
ATOM 1421 C C . ASP A 1 188 ? -13.908 -5.132 1.429 1.00 88.69 188 ASP A C 1
ATOM 1423 O O . ASP A 1 188 ? -14.317 -4.327 0.602 1.00 88.69 188 ASP A O 1
ATOM 1427 N N . ALA A 1 189 ? -13.252 -4.726 2.519 1.00 92.31 189 ALA A N 1
ATOM 1428 C CA . ALA A 1 189 ? -12.819 -3.348 2.741 1.00 92.31 189 ALA A CA 1
ATOM 1429 C C . ALA A 1 189 ? -11.292 -3.254 2.850 1.00 92.31 189 ALA A C 1
ATOM 1431 O O . ALA A 1 189 ? -10.626 -4.160 3.366 1.00 92.31 189 ALA A O 1
ATOM 1432 N N . LEU A 1 190 ? -10.732 -2.141 2.374 1.00 95.94 190 LEU A N 1
ATOM 1433 C CA . LEU A 1 190 ? -9.306 -1.845 2.467 1.00 95.94 190 LEU A CA 1
ATOM 1434 C C . LEU A 1 190 ? -9.000 -1.156 3.795 1.00 95.94 190 LEU A C 1
ATOM 1436 O O . LEU A 1 190 ? -9.527 -0.094 4.103 1.00 95.94 190 LEU A O 1
ATOM 1440 N N . TYR A 1 191 ? -8.089 -1.729 4.564 1.00 97.19 191 TYR A N 1
ATOM 1441 C CA . TYR A 1 191 ? -7.598 -1.162 5.808 1.00 97.19 191 TYR A CA 1
ATOM 1442 C C . TYR A 1 191 ? -6.157 -0.711 5.630 1.00 97.19 191 TYR A C 1
ATOM 1444 O O . TYR A 1 191 ? -5.338 -1.451 5.084 1.00 97.19 191 TYR A O 1
ATOM 1452 N N . LEU A 1 192 ? -5.832 0.477 6.132 1.00 97.69 192 LEU A N 1
ATOM 1453 C CA . LEU A 1 192 ? -4.482 1.029 6.105 1.00 97.69 192 LEU A CA 1
ATOM 1454 C C . LEU A 1 192 ? -4.007 1.305 7.527 1.00 97.69 192 LEU A C 1
ATOM 1456 O O . LEU A 1 192 ? -4.685 2.000 8.285 1.00 97.69 192 LEU A O 1
ATOM 1460 N N . SER A 1 193 ? -2.815 0.817 7.864 1.00 96.88 193 SER A N 1
ATOM 1461 C CA . SER A 1 193 ? -2.072 1.312 9.020 1.00 96.88 193 SER A CA 1
ATOM 1462 C C . SER A 1 193 ? -1.329 2.577 8.611 1.00 96.88 193 SER A C 1
ATOM 1464 O O . SER A 1 193 ? -0.553 2.566 7.653 1.00 96.88 193 SER A O 1
ATOM 1466 N N . LEU A 1 194 ? -1.575 3.669 9.329 1.00 95.88 194 LEU A N 1
ATOM 1467 C CA . LEU A 1 194 ? -1.024 4.988 9.053 1.00 95.88 194 LEU A CA 1
ATOM 1468 C C . LEU A 1 194 ? -0.224 5.494 10.245 1.00 95.88 194 LEU A C 1
ATOM 1470 O O . LEU A 1 194 ? -0.689 5.450 11.386 1.00 95.88 194 LEU A O 1
ATOM 1474 N N . ARG A 1 195 ? 0.938 6.078 9.973 1.00 93.56 195 ARG A N 1
ATOM 1475 C CA . ARG A 1 195 ? 1.660 6.900 10.941 1.00 93.56 195 ARG A CA 1
ATOM 1476 C C . ARG A 1 195 ? 0.899 8.199 11.201 1.00 93.56 195 ARG A C 1
ATOM 1478 O O . ARG A 1 195 ? 0.378 8.814 10.275 1.00 93.56 195 ARG A O 1
ATOM 1485 N N . THR A 1 196 ? 0.876 8.650 12.452 1.00 90.12 196 THR A N 1
ATOM 1486 C CA . THR A 1 196 ? 0.287 9.941 12.829 1.00 90.12 196 THR A CA 1
ATOM 1487 C C . THR A 1 196 ? 1.363 10.962 13.231 1.00 90.12 196 THR A C 1
ATOM 1489 O O . THR A 1 196 ? 2.449 10.600 13.712 1.00 90.12 196 THR A O 1
ATOM 1492 N N . PRO A 1 197 ? 1.079 12.270 13.087 1.00 78.00 197 PRO A N 1
ATOM 1493 C CA . PRO A 1 197 ? 1.872 13.321 13.712 1.00 78.00 197 PRO A CA 1
ATOM 1494 C C . PRO A 1 197 ? 1.727 13.217 15.238 1.00 78.00 197 PRO A C 1
ATOM 1496 O O . PRO A 1 197 ? 0.689 13.558 15.792 1.00 78.00 197 PRO A O 1
ATOM 1499 N N . GLY A 1 198 ? 2.751 12.709 15.920 1.00 77.44 198 GLY A N 1
ATOM 1500 C CA . GLY A 1 198 ? 2.681 12.430 17.362 1.00 77.44 198 GLY A CA 1
ATOM 1501 C C . GLY A 1 198 ? 3.410 11.167 17.803 1.00 77.44 198 GLY A C 1
ATOM 1502 O O . GLY A 1 198 ? 3.395 10.859 18.987 1.00 77.44 198 GLY A O 1
ATOM 1503 N N . PHE A 1 199 ? 4.072 10.469 16.873 1.00 81.81 199 PHE A N 1
ATOM 1504 C CA . PHE A 1 199 ? 4.707 9.180 17.141 1.00 81.81 199 PHE A CA 1
ATOM 1505 C C . PHE A 1 199 ? 3.689 8.135 17.609 1.00 81.81 199 PHE A C 1
ATOM 1507 O O . PHE A 1 199 ? 3.977 7.362 18.503 1.00 81.81 199 PHE A O 1
ATOM 1514 N N . THR A 1 200 ? 2.504 8.090 17.011 1.00 89.88 200 THR A N 1
ATOM 1515 C CA . THR A 1 200 ? 1.602 6.941 17.145 1.00 89.88 200 THR A CA 1
ATOM 1516 C C . THR A 1 200 ? 1.233 6.438 15.757 1.00 89.88 200 THR A C 1
ATOM 1518 O O . THR A 1 200 ? 1.713 6.947 14.733 1.00 89.88 200 THR A O 1
ATOM 1521 N N . SER A 1 201 ? 0.411 5.399 15.717 1.00 93.31 201 SER A N 1
ATOM 1522 C CA . SER A 1 201 ? -0.211 4.931 14.487 1.00 93.31 201 SER A CA 1
ATOM 1523 C C . SER A 1 201 ? -1.725 4.841 14.669 1.00 93.31 201 SER A C 1
ATOM 1525 O O . SER A 1 201 ? -2.247 4.853 15.787 1.00 93.31 201 SER A O 1
ATOM 1527 N N . ARG A 1 202 ? -2.443 4.759 13.556 1.00 94.94 202 ARG A N 1
ATOM 1528 C CA . ARG A 1 202 ? -3.882 4.496 13.513 1.00 94.94 202 ARG A CA 1
ATOM 1529 C C . ARG A 1 202 ? -4.185 3.511 12.398 1.00 94.94 202 ARG A C 1
ATOM 1531 O O . ARG A 1 202 ? -3.434 3.450 11.428 1.00 94.94 202 ARG A O 1
ATOM 1538 N N . ILE A 1 203 ? -5.290 2.791 12.511 1.00 96.19 203 ILE A N 1
ATOM 1539 C CA . ILE A 1 203 ? -5.838 2.002 11.413 1.00 96.19 203 ILE A CA 1
ATOM 1540 C C . ILE A 1 203 ? -7.088 2.705 10.918 1.00 96.19 203 ILE A C 1
ATOM 1542 O O . ILE A 1 203 ? -7.973 3.074 11.694 1.00 96.19 203 ILE A O 1
ATOM 1546 N N . VAL A 1 204 ? -7.143 2.894 9.608 1.00 96.12 204 VAL A N 1
ATOM 1547 C CA . VAL A 1 204 ? -8.316 3.417 8.924 1.00 96.12 204 VAL A CA 1
ATOM 1548 C C . VAL A 1 204 ? -8.892 2.355 8.004 1.00 96.12 204 VAL A C 1
ATOM 1550 O O . VAL A 1 204 ? -8.152 1.556 7.436 1.00 96.12 204 VAL A O 1
ATOM 1553 N N . ARG A 1 205 ? -10.210 2.371 7.856 1.00 95.81 205 ARG A N 1
ATOM 1554 C CA . ARG A 1 205 ? -10.966 1.627 6.858 1.00 95.81 205 ARG A CA 1
ATOM 1555 C C . ARG A 1 205 ? -11.328 2.578 5.722 1.00 95.81 205 ARG A C 1
ATOM 1557 O O . ARG A 1 205 ? -11.809 3.680 5.982 1.00 95.81 205 ARG A O 1
ATOM 1564 N N . LEU A 1 206 ? -11.077 2.144 4.495 1.00 94.00 206 LEU A N 1
ATOM 1565 C CA . LEU A 1 206 ? -11.455 2.795 3.250 1.00 94.00 206 LEU A CA 1
ATOM 1566 C C . LEU A 1 206 ? -12.573 1.972 2.619 1.00 94.00 206 LEU A C 1
ATOM 1568 O O . LEU A 1 206 ? -12.412 0.772 2.390 1.00 94.00 206 LEU A O 1
ATOM 1572 N N . ASP A 1 207 ? -13.689 2.627 2.333 1.00 88.56 207 ASP A N 1
ATOM 1573 C CA . ASP A 1 207 ? -14.799 2.054 1.582 1.00 88.56 207 ASP A CA 1
ATOM 1574 C C . ASP A 1 207 ? -15.519 3.132 0.753 1.00 88.56 207 ASP A C 1
ATOM 1576 O O . ASP A 1 207 ? -15.062 4.272 0.635 1.00 88.56 207 ASP A O 1
ATOM 1580 N N . ALA A 1 208 ? -16.652 2.766 0.147 1.00 84.75 208 ALA A N 1
ATOM 1581 C CA . ALA A 1 208 ? -17.447 3.665 -0.686 1.00 84.75 208 ALA A CA 1
ATOM 1582 C C . ALA A 1 208 ? -18.008 4.891 0.066 1.00 84.75 208 ALA A C 1
ATOM 1584 O O . ALA A 1 208 ? -18.392 5.869 -0.579 1.00 84.75 208 ALA A O 1
ATOM 1585 N N . GLU A 1 209 ? -18.083 4.851 1.400 1.00 84.00 209 GLU A N 1
ATOM 1586 C CA . GLU A 1 209 ? -18.550 5.963 2.236 1.00 84.00 209 GLU A CA 1
ATOM 1587 C C . GLU A 1 209 ? -17.405 6.917 2.614 1.00 84.00 209 GLU A C 1
ATOM 1589 O O . GLU A 1 209 ? -17.656 8.056 3.016 1.00 84.00 209 GLU A O 1
ATOM 1594 N N . GLY A 1 210 ? -16.153 6.490 2.421 1.00 88.50 210 GLY A N 1
ATOM 1595 C CA . GLY A 1 210 ? -14.950 7.284 2.627 1.00 88.50 210 GLY A CA 1
ATOM 1596 C C . GLY A 1 210 ? -13.981 6.620 3.599 1.00 88.50 210 GLY A C 1
ATOM 1597 O O . GLY A 1 210 ? -13.764 5.410 3.568 1.00 88.50 210 GLY A O 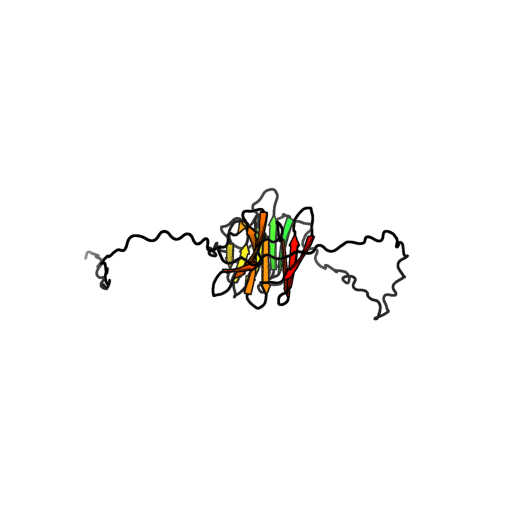1
ATOM 1598 N N . ILE A 1 211 ? -13.351 7.437 4.446 1.00 93.75 211 ILE A N 1
ATOM 1599 C CA . ILE A 1 211 ? -12.350 6.986 5.416 1.00 93.75 211 ILE A CA 1
ATOM 1600 C C . ILE A 1 211 ? -12.916 7.064 6.821 1.00 93.75 211 ILE A C 1
ATOM 1602 O O . ILE A 1 211 ? -13.305 8.136 7.284 1.00 93.75 211 ILE A O 1
ATOM 1606 N N . THR A 1 212 ? -12.849 5.941 7.529 1.00 94.31 212 THR A N 1
ATOM 1607 C CA . THR A 1 212 ? -13.215 5.843 8.942 1.00 94.31 212 THR A CA 1
ATOM 1608 C C . THR A 1 212 ? -12.018 5.358 9.752 1.00 94.31 212 THR A C 1
ATOM 1610 O O . THR A 1 212 ? -11.417 4.338 9.424 1.00 94.31 212 THR A O 1
ATOM 1613 N N . THR A 1 213 ? -11.650 6.067 10.820 1.00 94.69 213 THR A N 1
ATOM 1614 C CA . THR A 1 213 ? -10.671 5.553 11.793 1.00 94.69 213 THR A CA 1
ATOM 1615 C C . THR A 1 213 ? -11.329 4.450 12.616 1.00 94.69 213 THR A C 1
ATOM 1617 O O . THR A 1 213 ? -12.383 4.688 13.192 1.00 94.69 213 THR A O 1
ATOM 1620 N N . VAL A 1 214 ? -10.711 3.268 12.671 1.00 94.81 214 VAL A N 1
ATOM 1621 C CA . VAL A 1 214 ? -11.227 2.095 13.412 1.00 94.81 214 VAL A CA 1
ATOM 1622 C C . VAL A 1 214 ? -10.339 1.687 14.589 1.00 94.81 214 VAL A C 1
ATOM 1624 O O . VAL A 1 214 ? -10.732 0.873 15.415 1.00 94.81 214 VAL A O 1
ATOM 1627 N N . ALA A 1 215 ? -9.119 2.224 14.647 1.00 93.88 215 ALA A N 1
ATOM 1628 C CA . ALA A 1 215 ? -8.238 2.132 15.804 1.00 93.88 215 ALA A CA 1
ATOM 1629 C C . ALA A 1 215 ? -7.262 3.312 15.792 1.00 93.88 215 ALA A C 1
ATOM 1631 O O . ALA A 1 215 ? -6.763 3.701 14.734 1.00 93.88 215 ALA A O 1
ATOM 1632 N N . GLU A 1 216 ? -6.937 3.858 16.956 1.00 92.38 216 GLU A N 1
ATOM 1633 C CA . GLU A 1 216 ? -5.997 4.970 17.112 1.00 92.38 216 GLU A CA 1
ATOM 1634 C C . GLU A 1 216 ? -5.083 4.768 18.323 1.00 92.38 216 GLU A C 1
ATOM 1636 O O . GLU A 1 216 ? -5.245 3.820 19.089 1.00 92.38 216 GLU A O 1
ATOM 1641 N N . ASN A 1 217 ? -4.094 5.654 18.477 1.00 89.38 217 ASN A N 1
ATOM 1642 C CA . ASN A 1 217 ? -3.102 5.599 19.557 1.00 89.38 217 ASN A CA 1
ATOM 1643 C C . ASN A 1 217 ? -2.325 4.271 19.608 1.00 89.38 217 ASN A C 1
ATOM 1645 O O . ASN A 1 217 ? -1.875 3.837 20.665 1.00 89.38 217 ASN A O 1
ATOM 1649 N N . LEU A 1 218 ? -2.141 3.640 18.445 1.00 90.75 218 LEU A N 1
ATOM 1650 C CA . LEU A 1 218 ? -1.338 2.432 18.295 1.00 90.75 218 LEU A CA 1
ATOM 1651 C C . LEU A 1 218 ? 0.161 2.758 18.432 1.00 90.75 218 LEU A C 1
ATOM 1653 O O . LEU A 1 218 ? 0.552 3.919 18.244 1.00 90.75 218 LEU A O 1
ATOM 1657 N N . PRO A 1 219 ? 1.014 1.745 18.680 1.00 87.00 219 PRO A N 1
ATOM 1658 C CA . PRO A 1 219 ? 2.457 1.911 18.767 1.00 87.00 219 PRO A CA 1
ATOM 1659 C C . PRO A 1 219 ? 3.055 2.684 17.596 1.00 87.00 219 PRO A C 1
ATOM 1661 O O . PRO A 1 219 ? 2.536 2.691 16.473 1.00 87.00 219 PRO A O 1
ATOM 1664 N N . VAL A 1 220 ? 4.179 3.340 17.871 1.00 80.38 220 VAL A N 1
ATOM 1665 C CA . VAL A 1 220 ? 4.941 4.112 16.892 1.00 80.38 220 VAL A CA 1
ATOM 1666 C C . VAL A 1 220 ? 5.445 3.113 15.858 1.00 80.38 220 VAL A C 1
ATOM 1668 O O . VAL A 1 220 ? 6.357 2.358 16.154 1.00 80.38 220 VAL A O 1
ATOM 1671 N N . LEU A 1 221 ? 4.885 3.098 14.646 1.00 86.06 221 LEU A N 1
ATOM 1672 C CA . LEU A 1 221 ? 5.165 2.080 13.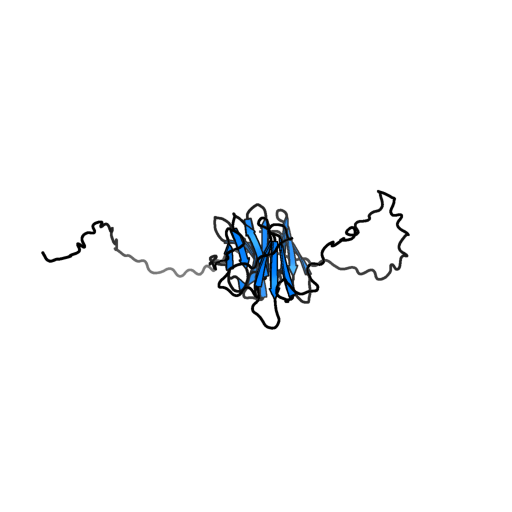618 1.00 86.06 221 LEU A CA 1
ATOM 1673 C C . LEU A 1 221 ? 4.402 0.757 13.789 1.00 86.06 221 LEU A C 1
ATOM 1675 O O . LEU A 1 221 ? 5.016 -0.307 13.763 1.00 86.06 221 LEU A O 1
ATOM 1679 N N . ALA A 1 222 ? 3.071 0.810 13.858 1.00 88.56 222 ALA A N 1
ATOM 1680 C CA . ALA A 1 222 ? 2.213 -0.349 13.595 1.00 88.56 222 ALA A CA 1
ATOM 1681 C C . ALA A 1 222 ? 2.465 -0.874 12.163 1.00 88.56 222 ALA A C 1
ATOM 1683 O O . ALA A 1 222 ? 1.839 -0.429 11.202 1.00 88.56 222 ALA A O 1
ATOM 1684 N N . SER A 1 223 ? 3.455 -1.748 12.003 1.00 89.81 223 SER A N 1
ATOM 1685 C CA . SER A 1 223 ? 4.037 -2.134 10.714 1.00 89.81 223 SER A CA 1
ATOM 1686 C C . SER A 1 223 ? 3.249 -3.210 9.991 1.00 89.81 223 SER A C 1
ATOM 1688 O O . SER A 1 223 ? 3.441 -3.393 8.799 1.00 89.81 223 SER A O 1
ATOM 1690 N N . ASP A 1 224 ? 2.416 -3.942 10.721 1.00 92.75 224 ASP A N 1
ATOM 1691 C CA . ASP A 1 224 ? 1.476 -4.917 10.187 1.00 92.75 224 ASP A CA 1
ATOM 1692 C C . ASP A 1 224 ? 0.345 -5.124 11.197 1.00 92.75 224 ASP A C 1
ATOM 1694 O O . ASP A 1 224 ? 0.480 -4.777 12.378 1.00 92.75 224 ASP A O 1
ATOM 1698 N N . PHE A 1 225 ? -0.776 -5.668 10.736 1.00 95.00 225 PHE A N 1
ATOM 1699 C CA . PHE A 1 225 ? -1.940 -5.927 11.563 1.00 95.00 225 PHE A CA 1
ATOM 1700 C C . PHE A 1 225 ? -2.848 -7.020 10.990 1.00 95.00 225 PHE A C 1
ATOM 1702 O O . PHE A 1 225 ? -2.873 -7.290 9.789 1.00 95.00 225 PHE A O 1
ATOM 1709 N N . ILE A 1 226 ? -3.630 -7.633 11.876 1.00 95.94 226 ILE A N 1
ATOM 1710 C CA . ILE A 1 226 ? -4.669 -8.613 11.555 1.00 95.94 226 ILE A CA 1
ATOM 1711 C C . ILE A 1 226 ? -5.950 -8.201 12.270 1.00 95.94 226 ILE A C 1
ATOM 1713 O O . ILE A 1 226 ? -5.917 -7.891 13.461 1.00 95.94 226 ILE A O 1
ATOM 1717 N N . ILE A 1 227 ? -7.070 -8.241 11.551 1.00 94.56 227 ILE A N 1
ATOM 1718 C CA . ILE A 1 227 ? -8.409 -8.067 12.112 1.00 94.56 227 ILE A CA 1
ATOM 1719 C C . ILE A 1 227 ? -9.137 -9.413 12.040 1.00 94.56 227 ILE A C 1
ATOM 1721 O O . ILE A 1 227 ? -9.200 -10.031 10.978 1.00 94.56 227 ILE A O 1
ATOM 1725 N N . ASP A 1 228 ? -9.667 -9.866 13.175 1.00 92.69 228 ASP A N 1
ATOM 1726 C CA . ASP A 1 228 ? -10.476 -11.083 13.304 1.00 92.69 228 ASP A CA 1
ATOM 1727 C C . ASP A 1 228 ? -11.731 -10.779 14.135 1.00 92.69 228 ASP A C 1
ATOM 1729 O O . ASP A 1 228 ? -11.698 -10.724 15.371 1.00 92.69 228 ASP A O 1
ATOM 1733 N N . GLY A 1 229 ? -12.841 -10.501 13.447 1.00 89.38 229 GLY A N 1
ATOM 1734 C CA . GLY A 1 229 ? -14.047 -9.959 14.068 1.00 89.38 229 GLY A CA 1
ATOM 1735 C C . GLY A 1 229 ? -13.750 -8.623 14.752 1.00 89.38 229 GLY A C 1
ATOM 1736 O O . GLY A 1 229 ? -13.258 -7.695 14.118 1.00 89.38 229 GLY A O 1
ATOM 1737 N N . ASN A 1 230 ? -14.012 -8.531 16.061 1.00 91.12 230 ASN A N 1
ATOM 1738 C CA . ASN A 1 230 ? -13.680 -7.331 16.834 1.00 91.12 230 ASN A CA 1
ATOM 1739 C C . ASN A 1 230 ? -12.233 -7.307 17.336 1.00 91.12 230 ASN A C 1
ATOM 1741 O O . ASN A 1 230 ? -11.853 -6.361 18.008 1.00 91.12 230 ASN A O 1
ATOM 1745 N N . ARG A 1 231 ? -11.431 -8.348 17.093 1.00 93.56 231 ARG A N 1
ATOM 1746 C CA . ARG A 1 231 ? -10.070 -8.444 17.630 1.00 93.56 231 ARG A CA 1
ATOM 1747 C C . ARG A 1 231 ? -9.078 -7.852 16.647 1.00 93.56 231 ARG A C 1
ATOM 1749 O O . ARG A 1 231 ? -9.130 -8.136 15.454 1.00 93.56 231 ARG A O 1
ATOM 1756 N N . LEU A 1 232 ? -8.132 -7.099 17.182 1.00 94.75 232 LEU A N 1
ATOM 1757 C CA . LEU A 1 232 ? -7.025 -6.509 16.455 1.00 94.75 232 LEU A CA 1
ATOM 1758 C C . LEU A 1 232 ? -5.713 -7.082 16.994 1.00 94.75 232 LEU A C 1
ATOM 1760 O O . LEU A 1 232 ? -5.480 -7.079 18.201 1.00 94.75 232 LEU A O 1
ATOM 1764 N N . LEU A 1 233 ? -4.845 -7.553 16.105 1.00 94.88 233 LEU A N 1
ATOM 1765 C CA . LEU A 1 233 ? -3.442 -7.818 16.407 1.00 94.88 233 LEU A CA 1
ATOM 1766 C C . LEU A 1 233 ? -2.586 -6.842 15.608 1.00 94.88 233 LEU A C 1
ATOM 1768 O O . LEU A 1 233 ? -2.842 -6.646 14.426 1.00 94.88 233 LEU A O 1
ATOM 1772 N N . VAL A 1 234 ? -1.569 -6.253 16.231 1.00 93.19 234 VAL A N 1
ATOM 1773 C CA . VAL A 1 234 ? -0.664 -5.282 15.599 1.00 93.19 234 VAL A CA 1
ATOM 1774 C C . VAL A 1 234 ? 0.773 -5.637 15.929 1.00 93.19 234 VAL A C 1
ATOM 1776 O O . VAL A 1 234 ? 1.087 -5.942 17.077 1.00 93.19 234 VAL A O 1
ATOM 1779 N N . THR A 1 235 ? 1.658 -5.553 14.941 1.00 91.62 235 THR A N 1
ATOM 1780 C CA . THR A 1 235 ? 3.104 -5.646 15.164 1.00 91.62 235 THR A CA 1
ATOM 1781 C C . THR A 1 235 ? 3.743 -4.266 15.125 1.00 91.62 235 THR A C 1
ATOM 1783 O O . THR A 1 235 ? 3.404 -3.460 14.258 1.00 91.62 235 THR A O 1
ATOM 1786 N N . GLU A 1 236 ? 4.709 -4.004 16.000 1.00 87.06 236 GLU A N 1
ATOM 1787 C CA . GLU A 1 236 ? 5.529 -2.792 15.938 1.00 87.06 236 GLU A CA 1
ATOM 1788 C C . GLU A 1 236 ? 6.841 -3.042 15.181 1.00 87.06 236 GLU A C 1
ATOM 1790 O O . GLU A 1 236 ? 7.635 -3.906 15.548 1.00 87.06 236 GLU A O 1
ATOM 1795 N N . GLY A 1 237 ? 7.101 -2.242 14.146 1.00 70.62 237 GLY A N 1
ATOM 1796 C CA . GLY A 1 237 ? 8.270 -2.366 13.268 1.00 70.62 237 GLY A CA 1
ATOM 1797 C C . GLY A 1 237 ? 9.548 -1.683 13.769 1.00 70.62 237 GLY A C 1
ATOM 1798 O O . GLY A 1 237 ? 10.372 -1.280 12.947 1.00 70.62 237 GLY A O 1
ATOM 1799 N N . SER A 1 238 ? 9.715 -1.483 15.079 1.00 65.19 238 SER A N 1
ATOM 1800 C CA . SER A 1 238 ? 10.850 -0.751 15.664 1.00 65.19 238 SER A CA 1
ATOM 1801 C C . SER A 1 238 ? 11.873 -1.673 16.351 1.00 65.19 238 SER A C 1
ATOM 1803 O O . SER A 1 238 ? 11.673 -2.880 16.466 1.00 65.19 238 SER A O 1
ATOM 1805 N N . TYR A 1 239 ? 12.985 -1.097 16.833 1.00 55.44 239 TYR A N 1
ATOM 1806 C CA . TYR A 1 239 ? 14.048 -1.797 17.579 1.00 55.44 239 TYR A CA 1
ATOM 1807 C C . TYR A 1 239 ? 13.550 -2.600 18.797 1.00 55.44 239 TYR A C 1
ATOM 1809 O O . TYR A 1 239 ? 14.288 -3.460 19.279 1.00 55.44 239 TYR A O 1
ATOM 1817 N N . HIS A 1 240 ? 12.341 -2.322 19.293 1.00 61.78 240 HIS A N 1
ATOM 1818 C CA . HIS A 1 240 ? 11.746 -2.996 20.445 1.00 61.78 240 HIS A CA 1
ATOM 1819 C C . HIS A 1 240 ? 10.745 -4.102 20.084 1.00 61.78 240 HIS A C 1
ATOM 1821 O O . HIS A 1 240 ? 10.396 -4.853 20.983 1.00 61.78 240 HIS A O 1
ATOM 1827 N N . GLY A 1 241 ? 10.359 -4.232 18.803 1.00 71.88 241 GLY A N 1
ATOM 1828 C CA . GLY A 1 241 ? 9.580 -5.334 18.220 1.00 71.88 241 GLY A CA 1
ATOM 1829 C C . GLY A 1 241 ? 8.538 -5.979 19.139 1.00 71.88 241 GLY A C 1
ATOM 1830 O O . GLY A 1 241 ? 8.849 -6.941 19.833 1.00 71.88 241 GLY A O 1
ATOM 1831 N N . GLY A 1 242 ? 7.294 -5.501 19.101 1.00 84.38 242 GLY A N 1
ATOM 1832 C CA . GLY A 1 242 ? 6.188 -6.048 19.894 1.00 84.38 242 GLY A CA 1
ATOM 1833 C C . GLY A 1 242 ? 5.067 -6.634 19.037 1.00 84.38 242 GLY A C 1
ATOM 1834 O O . GLY A 1 242 ? 4.865 -6.216 17.895 1.00 84.38 242 GLY A O 1
ATOM 1835 N N . VAL A 1 243 ? 4.321 -7.587 19.603 1.00 89.56 243 VAL A N 1
ATOM 1836 C CA . VAL A 1 243 ? 3.002 -7.998 19.104 1.00 89.56 243 VAL A CA 1
ATOM 1837 C C . VAL A 1 243 ? 1.983 -7.610 20.157 1.00 89.56 243 VAL A C 1
ATOM 1839 O O . VAL A 1 243 ? 2.073 -8.042 21.303 1.00 89.56 243 VAL A O 1
ATOM 1842 N N . TYR A 1 244 ? 1.008 -6.816 19.753 1.00 88.75 244 TYR A N 1
ATOM 1843 C CA . TYR A 1 244 ? -0.002 -6.275 20.636 1.00 88.75 244 TYR A CA 1
ATOM 1844 C C . TYR A 1 244 ? -1.384 -6.727 20.205 1.00 88.75 244 TYR A C 1
ATOM 1846 O O . TYR A 1 244 ? -1.642 -6.919 19.017 1.00 88.75 244 TYR A O 1
ATOM 1854 N N . THR A 1 245 ? -2.280 -6.872 21.173 1.00 91.81 245 THR A N 1
ATOM 1855 C CA . THR A 1 245 ? -3.675 -7.232 20.922 1.00 91.81 245 THR A CA 1
ATOM 1856 C C . THR A 1 245 ? -4.592 -6.138 21.438 1.00 91.81 245 THR A C 1
ATOM 1858 O O . THR A 1 245 ? -4.325 -5.576 22.499 1.00 91.81 245 THR A O 1
ATOM 1861 N N . GLY A 1 246 ? -5.692 -5.894 20.742 1.00 88.50 246 GLY A N 1
ATOM 1862 C CA . GLY A 1 246 ? -6.749 -4.988 21.162 1.00 88.50 246 GLY A CA 1
ATOM 1863 C C . GLY A 1 246 ? -8.094 -5.396 20.574 1.00 88.50 246 GLY A C 1
ATOM 1864 O O . GLY A 1 246 ? -8.219 -6.444 19.936 1.00 88.50 246 GLY A O 1
ATOM 1865 N N . GLU A 1 247 ? -9.092 -4.550 20.784 1.00 88.19 247 GLU A N 1
ATOM 1866 C CA . GLU A 1 247 ? -10.410 -4.657 20.174 1.00 88.19 247 GLU A CA 1
ATOM 1867 C C . GLU A 1 247 ? -10.711 -3.428 19.303 1.00 88.19 247 GLU A C 1
ATOM 1869 O O . GLU A 1 247 ? -10.199 -2.343 19.556 1.00 88.19 247 GLU A O 1
ATOM 1874 N N . LEU A 1 248 ? -11.509 -3.582 18.251 1.00 85.50 248 LEU A N 1
ATOM 1875 C CA . LEU A 1 248 ? -12.007 -2.445 17.476 1.00 85.50 248 LEU A CA 1
ATOM 1876 C C . LEU A 1 248 ? -13.153 -1.763 18.247 1.00 85.50 248 LEU A C 1
ATOM 1878 O O . LEU A 1 248 ? -13.874 -2.419 19.008 1.00 85.50 248 LEU A O 1
ATOM 1882 N N . GLY A 1 249 ? -13.303 -0.449 18.069 1.00 64.00 249 GLY A N 1
ATOM 1883 C CA . GLY A 1 249 ? -14.287 0.381 18.770 1.00 64.00 249 GLY A CA 1
ATOM 1884 C C . GLY A 1 249 ? -14.641 1.639 18.002 1.00 64.00 249 GLY A C 1
ATOM 1885 O O . GLY A 1 249 ? -13.754 2.153 17.286 1.00 64.00 249 GLY A O 1
#

Solvent-accessible surface area (backbone atoms only — not comparable to full-atom values): 15965 Å² total; per-residue (Å²): 136,84,87,86,88,87,87,82,92,82,80,86,88,85,87,84,86,84,82,90,84,87,88,80,90,83,90,84,84,90,77,93,72,93,72,92,71,75,75,82,82,72,67,75,71,78,75,66,82,82,86,80,84,82,80,94,79,80,94,69,83,80,76,88,77,63,93,82,51,94,81,58,89,71,77,61,79,71,74,84,76,63,90,62,75,85,45,81,79,26,42,104,87,65,22,34,68,76,49,76,38,76,40,91,79,24,30,38,35,36,31,46,37,100,88,50,81,38,44,47,31,27,17,73,82,74,78,63,76,44,78,44,46,60,93,67,78,51,69,55,52,67,40,58,47,52,58,100,71,32,30,40,35,31,10,72,51,34,28,40,14,75,77,60,46,52,42,46,82,57,84,53,88,99,59,59,27,70,34,52,46,31,72,49,77,56,96,93,29,45,32,37,24,30,57,46,97,80,68,22,13,31,34,32,39,43,55,98,92,42,81,42,79,43,44,42,83,37,56,54,45,35,40,42,73,48,78,59,88,58,36,33,40,38,32,32,70,48,100,79,60,48,76,41,52,44,64,58,100

pLDDT: mean 70.57, std 25.98, range [26.64, 97.94]

Secondary structure (DSSP, 8-state):
-------------------------------------PPP---PPP-PPPP--------PPPP---TT-TTS---S------SS---SS--TTS-EEEEEEEETTEEEEEEEETTEEEEEEEESSSSS-EEPEESS--TT--EEEEETTEEEEESSSEEEESSSSEEEEE--TT--GGGEEEEEEETTEEEEEEEETTTEEEEEEEETTEEEEEEEEE-TTEEEEEEETTEEEEEE-STT--EEEEE--